Protein AF-A0A8U0U769-F1 (afdb_monomer)

InterPro domains:
  IPR000884 Thrombospondin type-1 (TSP1) repeat [PS50092] (1-54)
  IPR000884 Thrombospondin type-1 (TSP1) repeat [PS50092] (57-115)
  IPR000884 Thrombospondin type-1 (TSP1) repeat [PS50092] (116-174)
  IPR000884 Thrombospondin type-1 (TSP1) repeat [SM00209] (1-59)
  IPR000884 Thrombospondin type-1 (TSP1) repeat [SM00209] (60-115)
  IPR000884 Thrombospondin type-1 (TSP1) repeat [SM00209] (119-174)
  IPR036383 Thrombospondin type-1 repeat superfamily [G3DSA:2.20.100.10] (1-57)
  IPR036383 Thrombospondin type-1 repeat superfamily [G3DSA:2.20.100.10] (58-114)
  IPR036383 Thrombospondin type-1 repeat superfamily [G3DSA:2.20.100.10] (117-173)
  IPR036383 Thrombospondin type-1 repeat superfamily [SSF82895] (1-58)
  IPR036383 Thrombospondin type-1 repeat superfamily [SSF82895] (53-114)
  IPR036383 Thrombospondin type-1 repeat superfamily [SSF82895] (119-173)
  IPR050439 ADAMTS and ADAMTS-like [PTHR13723] (1-283)

Mean predicted aligned error: 21.89 Å

Secondary structure (DSSP, 8-state):
-EEEEEPPPS-SSS-EEEEEEEE-EEEETTEEEE--HHHHHTTSPPPPSEEEE--S--EEEEE-PPPPPS-SSSEEEEE--EEEEEGGG-EE-GGGGTTSPPPPSEEEEEPSPP----EEEEPPP---S-SSSSEEEE--EEEE-TT--B--GGGGTTSPPPPSEEEE--SPPSS---SS-PPPTT---------EE----TT-S---------------SSSS---SSGGGSTT-B-TTSSSBPSBTTTBTS-----PPPPS---SSTTSTT-B-TTSSSBPSBTTTBT-GGGSGGGSTT-B-TTSSSBPSBTTTBT----PPPPPP-

Solvent-accessible surface area (backbone atoms only — not comparable to full-atom values): 20607 Å² total; per-residue (Å²): 105,48,74,54,71,70,49,78,50,73,31,88,38,62,52,23,46,25,47,33,55,72,45,25,56,46,82,51,100,90,46,78,41,82,50,65,55,67,67,38,51,76,79,42,79,79,74,80,44,65,46,80,32,38,74,50,77,47,58,40,80,47,68,57,72,70,47,72,52,74,40,88,37,28,75,35,43,23,43,34,58,69,44,21,25,34,72,92,70,40,81,48,63,58,79,73,30,64,93,46,88,77,74,80,43,64,48,80,38,79,41,60,73,56,76,70,69,47,32,46,24,34,38,65,74,49,66,25,60,23,56,30,63,53,17,48,25,46,34,55,71,46,29,24,37,95,87,67,50,79,51,67,62,76,68,26,60,92,46,82,81,73,79,44,66,46,80,31,42,70,50,78,69,92,61,84,80,46,69,58,31,78,73,63,93,84,63,88,72,93,67,72,87,62,66,41,79,62,73,81,76,90,79,78,84,79,84,92,87,82,86,87,82,89,89,64,89,61,87,72,97,69,88,84,83,76,49,86,45,27,79,70,41,98,50,25,46,18,97,83,70,68,47,56,19,75,30,84,90,41,37,86,46,88,88,76,89,81,83,87,83,76,100,80,84,77,80,12,77,80,42,100,43,22,43,25,96,84,70,68,47,61,21,78,30,93,79,42,39,87,29,76,93,76,32,16,74,80,44,100,43,22,50,20,97,83,71,56,49,60,17,80,29,100,77,42,39,92,44,81,80,77,76,79,80,81,79,85,128

Nearest PDB structures (foldseek):
  6rus-assembly1_A  TM=3.144E-01  e=2.516E-07  Homo sapiens
  1w0s-assembly3_C  TM=3.101E-01  e=1.334E-06  Homo sapiens

Organism: Salvelinus namaycush (NCBI:txid8040)

Sequence (329 aa):
WTTGEWNVCSVSCGGGSQVRNVQCVSHDASGPRVVEDAVCAAYALVPPTLQTCSMQRCVSWRASVWSACSVTCGTGDQSREVMCVGAASVQLADTSCTASLRPVATQPCSMPACLLAVSWHVGDWGLCSKSCESGLRERQVMCSDRERNLYPVEHCNSVPKPLTLETCNTQPCYHPQVVPSMQDPRGQGNTQHVFIPYVPDHATVLRPDSADHLTNTVYHAHNSGPAQHCSRSYYGCCPDGVMAAGGTGGLGCPRGSSHPPSPEQAICTTTRYGCCRDGVTISRGSNREGCQEYGCINTRYGCCRDGVSAAQGLNKEDCLEHVPPAQPT

Radius of gyration: 46.22 Å; Cα contacts (8 Å, |Δi|>4): 523; chains: 1; bounding box: 100×79×132 Å

Foldseek 3Di:
DDKADWDDFPDQAQKTKIFIDFFDWDQDPVGIDTDDPVVVVVPDNGDDRMDIDRHQFAKDKDKDDWDPFPDQAAKGKIFIDIFIATPPRDTDPPVSCVVPDTDDGMDMDHHHHPPQPFEKWKWDWDFFQWQAQKTKIFIDIFGAGPVRDGDPPVSHVVDPGDDRMDIDHHHHDPDDIDPSNDDDPPDDDPDDRDTGGDDPDPPPPDDDDDDDDDDDFDDDPDDDDTDPALCPDPQRAAPVRGHHAPDHPRHPPDDDDDDDDDDDDDDQCPDPQHDDPVRHHHAPDVPSHPDLVPAQCPDPQRDDPVSGDHQPDVPSPPRDPPDDDDDDD

Structure (mmCIF, N/CA/C/O backbone):
data_AF-A0A8U0U769-F1
#
_entry.id   AF-A0A8U0U769-F1
#
loop_
_atom_site.group_PDB
_atom_site.id
_atom_site.type_symbol
_atom_site.label_atom_id
_atom_site.label_alt_id
_atom_site.label_comp_id
_atom_site.label_asym_id
_atom_site.label_entity_id
_atom_site.label_seq_id
_atom_site.pdbx_PDB_ins_code
_atom_site.Cartn_x
_atom_site.Cartn_y
_atom_site.Cartn_z
_atom_site.occupancy
_atom_site.B_iso_or_equiv
_atom_site.auth_seq_id
_atom_site.auth_comp_id
_atom_site.auth_asym_id
_atom_site.auth_atom_id
_atom_site.pdbx_PDB_model_num
ATOM 1 N N . TRP A 1 1 ? 43.842 11.329 -50.179 1.00 94.44 1 TRP A N 1
ATOM 2 C CA . TRP A 1 1 ? 42.520 10.886 -49.695 1.00 94.44 1 TRP A CA 1
ATOM 3 C C . TRP A 1 1 ? 42.047 11.800 -48.581 1.00 94.44 1 TRP A C 1
ATOM 5 O O . TRP A 1 1 ? 42.818 12.064 -47.668 1.00 94.44 1 TRP A O 1
ATOM 15 N N . THR A 1 2 ? 40.801 12.252 -48.639 1.00 93.44 2 THR A N 1
ATOM 16 C CA . THR A 1 2 ? 40.096 12.979 -47.575 1.00 93.44 2 THR A CA 1
ATOM 17 C C . THR A 1 2 ? 38.912 12.134 -47.115 1.00 93.44 2 THR A C 1
ATOM 19 O O . THR A 1 2 ? 38.164 11.619 -47.947 1.00 93.44 2 THR A O 1
ATOM 22 N N . THR A 1 3 ? 38.747 11.956 -45.804 1.00 95.19 3 THR A N 1
ATOM 23 C CA . THR A 1 3 ? 37.671 11.136 -45.225 1.00 95.19 3 THR A CA 1
ATOM 24 C C . THR A 1 3 ? 36.673 12.013 -44.481 1.00 95.19 3 THR A C 1
ATOM 26 O O . THR A 1 3 ? 37.091 12.853 -43.688 1.00 95.19 3 THR A O 1
ATOM 29 N N . GLY A 1 4 ? 35.379 11.791 -44.702 1.00 94.56 4 GLY A N 1
ATOM 30 C CA . GLY A 1 4 ? 34.312 12.375 -43.892 1.00 94.56 4 GLY A CA 1
ATOM 31 C C . GLY A 1 4 ? 34.087 11.621 -42.579 1.00 94.56 4 GLY A C 1
ATOM 32 O O . GLY A 1 4 ? 34.674 10.560 -42.341 1.00 94.56 4 GLY A O 1
ATOM 33 N N . GLU A 1 5 ? 33.197 12.165 -41.752 1.00 96.94 5 GLU A N 1
ATOM 34 C CA . GLU A 1 5 ? 32.731 11.524 -40.521 1.00 96.94 5 GLU A CA 1
ATOM 35 C C . GLU A 1 5 ? 31.954 10.233 -40.817 1.00 96.94 5 GLU A C 1
ATOM 37 O O . GLU A 1 5 ? 31.343 10.067 -41.879 1.00 96.94 5 GLU A O 1
ATOM 42 N N . TRP A 1 6 ? 31.976 9.309 -39.860 1.00 97.19 6 TRP A N 1
ATOM 43 C CA . TRP A 1 6 ? 31.149 8.107 -39.916 1.00 97.19 6 TRP A CA 1
ATOM 44 C C . TRP A 1 6 ? 29.685 8.446 -39.637 1.00 97.19 6 TRP A C 1
ATOM 46 O O . TRP A 1 6 ? 29.382 9.277 -38.781 1.00 97.19 6 TRP A O 1
ATOM 56 N N . ASN A 1 7 ? 28.768 7.784 -40.342 1.00 96.00 7 ASN A N 1
ATOM 57 C CA . ASN A 1 7 ? 27.350 7.851 -40.005 1.00 96.00 7 ASN A CA 1
ATOM 58 C C . ASN A 1 7 ? 27.032 7.063 -38.719 1.00 96.00 7 ASN A C 1
ATOM 60 O O . ASN A 1 7 ? 27.877 6.364 -38.163 1.00 96.00 7 ASN A O 1
ATOM 64 N N . VAL A 1 8 ? 25.790 7.179 -38.238 1.00 96.38 8 VAL A N 1
ATOM 65 C CA . VAL A 1 8 ? 25.324 6.373 -37.104 1.00 96.38 8 VAL A CA 1
ATOM 66 C C . VAL A 1 8 ? 25.397 4.882 -37.436 1.00 96.38 8 VAL A C 1
ATOM 68 O O . VAL A 1 8 ? 25.073 4.464 -38.548 1.00 96.38 8 VAL A O 1
ATOM 71 N N . CYS A 1 9 ? 25.802 4.077 -36.454 1.00 95.75 9 CYS A N 1
ATOM 72 C CA . CYS A 1 9 ? 25.886 2.632 -36.620 1.00 95.75 9 CYS A CA 1
ATOM 73 C C . CYS A 1 9 ? 24.528 2.031 -37.007 1.00 95.75 9 CYS A C 1
ATOM 75 O O . CYS A 1 9 ? 23.499 2.401 -36.441 1.00 95.75 9 CYS A O 1
ATOM 77 N N . SER A 1 10 ? 24.529 1.056 -37.921 1.00 95.56 10 SER A N 1
ATOM 78 C CA . SER A 1 10 ? 23.309 0.382 -38.389 1.00 95.56 10 SER A CA 1
ATOM 79 C C . SER A 1 10 ? 22.491 -0.279 -37.273 1.00 95.56 10 SER A C 1
ATOM 81 O O . SER A 1 10 ? 21.286 -0.464 -37.420 1.00 95.56 10 SER A O 1
ATOM 83 N N . VAL A 1 11 ? 23.138 -0.655 -36.167 1.00 91.88 11 VAL A N 1
ATOM 84 C CA . VAL A 1 11 ? 22.505 -1.195 -34.958 1.00 91.88 11 VAL A CA 1
ATOM 85 C C . VAL A 1 11 ? 23.174 -0.622 -33.710 1.00 91.88 11 VAL A C 1
ATOM 87 O O . VAL A 1 11 ? 24.334 -0.210 -33.726 1.00 91.88 11 VAL A O 1
ATOM 90 N N . SER A 1 12 ? 22.457 -0.624 -32.591 1.00 88.19 12 SER A N 1
ATOM 91 C CA . SER A 1 12 ? 22.981 -0.185 -31.291 1.00 88.19 12 SER A CA 1
ATOM 92 C C . SER A 1 12 ? 23.734 -1.285 -30.533 1.00 88.19 12 SER A C 1
ATOM 94 O O . SER A 1 12 ? 24.486 -0.980 -29.608 1.00 88.19 12 SER A O 1
ATOM 96 N N . CYS A 1 13 ? 23.554 -2.553 -30.919 1.00 88.00 13 CYS A N 1
ATOM 97 C CA . CYS A 1 13 ? 24.144 -3.738 -30.296 1.00 88.00 13 CYS A CA 1
ATOM 98 C C . CYS A 1 13 ? 24.242 -4.895 -31.301 1.00 88.00 13 CYS A C 1
ATOM 100 O O . CYS A 1 13 ? 23.568 -4.886 -32.327 1.00 88.00 13 CYS A O 1
ATOM 102 N N . GLY A 1 14 ? 25.027 -5.922 -30.986 1.00 86.62 14 GLY A N 1
ATOM 103 C CA . GLY A 1 14 ? 25.076 -7.173 -31.747 1.00 86.62 14 GLY A CA 1
ATOM 104 C C . GLY A 1 14 ? 25.972 -7.142 -32.985 1.00 86.62 14 GLY A C 1
ATOM 105 O O . GLY A 1 14 ? 25.982 -8.117 -33.728 1.00 86.62 14 GLY A O 1
ATOM 106 N N . GLY A 1 15 ? 26.746 -6.070 -33.177 1.00 91.06 15 GLY A N 1
ATOM 107 C CA . GLY A 1 15 ? 27.620 -5.887 -34.333 1.00 91.06 15 GLY A CA 1
ATOM 108 C C . GLY A 1 15 ? 26.880 -5.298 -35.533 1.00 91.06 15 GLY A C 1
ATOM 109 O O . GLY A 1 15 ? 26.117 -5.972 -36.217 1.00 91.06 15 GLY A O 1
ATOM 110 N N . GLY A 1 16 ? 27.133 -4.020 -35.792 1.00 93.88 16 GLY A N 1
ATOM 111 C CA . GLY A 1 16 ? 26.625 -3.271 -36.933 1.00 93.88 16 GLY A CA 1
ATOM 112 C C . GLY A 1 16 ? 27.723 -2.812 -37.866 1.00 93.88 16 GLY A C 1
ATOM 113 O O . GLY A 1 16 ? 28.901 -3.122 -37.689 1.00 93.88 16 GLY A O 1
ATOM 114 N N . SER A 1 17 ? 27.333 -2.035 -38.863 1.00 96.38 17 SER A N 1
ATOM 115 C CA . SER A 1 17 ? 28.258 -1.365 -39.764 1.00 96.38 17 SER A CA 1
ATOM 116 C C . SER A 1 17 ? 27.914 0.111 -39.886 1.00 96.38 17 SER A C 1
ATOM 118 O O . SER A 1 17 ? 26.746 0.495 -39.844 1.00 96.38 17 SER A O 1
ATOM 120 N N . GLN A 1 18 ? 28.946 0.930 -40.031 1.00 96.75 18 GLN A N 1
ATOM 121 C CA . GLN A 1 18 ? 28.836 2.351 -40.334 1.00 96.75 18 GLN A CA 1
ATOM 122 C C . GLN A 1 18 ? 29.669 2.663 -41.570 1.00 96.75 18 GLN A C 1
ATOM 124 O O . GLN A 1 18 ? 30.667 1.991 -41.849 1.00 96.75 18 GLN A O 1
ATOM 129 N N . VAL A 1 19 ? 29.226 3.662 -42.320 1.00 96.50 19 VAL A N 1
ATOM 130 C CA . VAL A 1 19 ? 29.787 4.081 -43.603 1.00 96.50 19 VAL A CA 1
ATOM 131 C C . VAL A 1 19 ? 30.230 5.534 -43.495 1.00 96.50 19 VAL A C 1
ATOM 133 O O . VAL A 1 19 ? 29.550 6.352 -42.872 1.00 96.50 19 VAL A O 1
ATOM 136 N N . ARG A 1 20 ? 31.368 5.862 -44.107 1.00 96.50 20 ARG A N 1
ATOM 137 C CA . ARG A 1 20 ? 31.840 7.242 -44.272 1.00 96.50 20 ARG A CA 1
ATOM 138 C C . ARG A 1 20 ? 32.134 7.540 -45.730 1.00 96.50 20 ARG A C 1
ATOM 140 O O . ARG A 1 20 ? 32.432 6.642 -46.516 1.00 96.50 20 ARG A O 1
ATOM 147 N N . ASN A 1 21 ? 32.109 8.821 -46.071 1.00 95.06 21 ASN A N 1
ATOM 148 C CA . ASN A 1 21 ? 32.549 9.277 -47.380 1.00 95.06 21 ASN A CA 1
ATOM 149 C C . ASN A 1 21 ? 34.089 9.293 -47.460 1.00 95.06 21 ASN A C 1
ATOM 151 O O . ASN A 1 21 ? 34.757 9.706 -46.510 1.00 95.06 21 ASN A O 1
ATOM 155 N N . VAL A 1 22 ? 34.650 8.846 -48.584 1.00 96.31 22 VAL A N 1
ATOM 156 C CA . VAL A 1 22 ? 36.086 8.911 -48.886 1.00 96.31 22 VAL A CA 1
ATOM 157 C C . VAL A 1 22 ? 36.229 9.490 -50.288 1.00 96.31 22 VAL A C 1
ATOM 159 O O . VAL A 1 22 ? 35.619 8.981 -51.223 1.00 96.31 22 VAL A O 1
ATOM 162 N N . GLN A 1 23 ? 37.009 10.558 -50.423 1.00 95.00 23 GLN A N 1
ATOM 163 C CA . GLN A 1 23 ? 37.239 11.251 -51.691 1.00 95.00 23 GLN A CA 1
ATOM 164 C C . GLN A 1 23 ? 38.736 11.410 -51.951 1.00 95.00 23 GLN A C 1
ATOM 166 O O . GLN A 1 23 ? 39.531 11.621 -51.027 1.00 95.00 23 GLN A O 1
ATOM 171 N N . CYS A 1 24 ? 39.150 11.318 -53.211 1.00 95.50 24 CYS A N 1
ATOM 172 C CA . CYS A 1 24 ? 40.490 11.713 -53.620 1.00 95.50 24 CYS A CA 1
ATOM 173 C C . CYS A 1 24 ? 40.505 13.216 -53.933 1.00 95.50 24 CYS A C 1
ATOM 175 O O . CYS A 1 24 ? 39.765 13.676 -54.794 1.00 95.50 24 CYS A O 1
ATOM 177 N N . VAL A 1 25 ? 41.327 13.994 -53.221 1.00 94.19 25 VAL A N 1
ATOM 178 C CA . VAL A 1 25 ? 41.431 15.454 -53.388 1.00 94.19 25 VAL A CA 1
ATOM 179 C C . VAL A 1 25 ? 42.881 15.827 -53.683 1.00 94.19 25 VAL A C 1
ATOM 181 O O . VAL A 1 25 ? 43.775 15.429 -52.934 1.00 94.19 25 VAL A O 1
ATOM 184 N N . SER A 1 26 ? 43.102 16.580 -54.765 1.00 90.38 26 SER A N 1
ATOM 185 C CA . SER A 1 26 ? 44.395 17.179 -55.129 1.00 90.38 26 SER A CA 1
ATOM 186 C C . SER A 1 26 ? 44.458 18.621 -54.644 1.00 90.38 26 SER A C 1
ATOM 188 O O . SER A 1 26 ? 43.473 19.355 -54.765 1.00 90.38 26 SER A O 1
ATOM 190 N N . HIS A 1 27 ? 45.611 19.031 -54.124 1.00 88.31 27 HIS A N 1
ATOM 191 C CA . HIS A 1 27 ? 45.872 20.402 -53.693 1.00 88.31 27 HIS A CA 1
ATOM 192 C C . HIS A 1 27 ? 46.826 21.076 -54.677 1.00 88.31 27 HIS A C 1
ATOM 194 O O . HIS A 1 27 ? 48.034 20.853 -54.627 1.00 88.31 27 HIS A O 1
ATOM 200 N N . ASP A 1 28 ? 46.275 21.929 -55.538 1.00 85.38 28 ASP A N 1
ATOM 201 C CA . ASP A 1 28 ? 47.035 22.662 -56.551 1.00 85.38 28 ASP A CA 1
ATOM 202 C C . ASP A 1 28 ? 46.940 24.179 -56.299 1.00 85.38 28 ASP A C 1
ATOM 204 O O . ASP A 1 28 ? 46.217 24.630 -55.409 1.00 85.38 28 ASP A O 1
ATOM 208 N N . ALA A 1 29 ? 47.629 24.996 -57.105 1.00 82.62 29 ALA A N 1
ATOM 209 C CA . ALA A 1 29 ? 47.632 26.462 -56.977 1.00 82.62 29 ALA A CA 1
ATOM 210 C C . ALA A 1 29 ? 46.231 27.113 -57.058 1.00 82.62 29 ALA A C 1
ATOM 212 O O . ALA A 1 29 ? 46.038 28.223 -56.572 1.00 82.62 29 ALA A O 1
ATOM 213 N N . SER A 1 30 ? 45.247 26.421 -57.643 1.00 83.06 30 SER A N 1
ATOM 214 C CA . SER A 1 30 ? 43.838 26.837 -57.725 1.00 83.06 30 SER A CA 1
ATOM 215 C C . SER A 1 30 ? 42.983 26.417 -56.517 1.00 83.06 30 SER A C 1
ATOM 217 O O . SER A 1 30 ? 41.782 26.676 -56.509 1.00 83.06 30 SER A O 1
ATOM 219 N N . GLY A 1 31 ? 43.566 25.741 -55.523 1.00 84.69 31 GLY A N 1
ATOM 220 C CA . GLY A 1 31 ? 42.871 25.201 -54.354 1.00 84.69 31 GLY A CA 1
ATOM 221 C C . GLY A 1 31 ? 42.561 23.696 -54.437 1.00 84.69 31 GLY A C 1
ATOM 222 O O . GLY A 1 31 ? 42.925 23.032 -55.413 1.00 84.69 31 GLY A O 1
ATOM 223 N N . PRO A 1 32 ? 41.917 23.139 -53.392 1.00 89.94 32 PRO A N 1
ATOM 224 C CA . PRO A 1 32 ? 41.571 21.722 -53.314 1.00 89.94 32 PRO A CA 1
ATOM 225 C C . PRO A 1 32 ? 40.463 21.350 -54.306 1.00 89.94 32 PRO A C 1
ATOM 227 O O . PRO A 1 32 ? 39.398 21.966 -54.310 1.00 89.94 32 PRO A O 1
ATOM 230 N N . ARG A 1 33 ? 40.683 20.305 -55.111 1.00 90.44 33 ARG A N 1
ATOM 231 C CA . ARG A 1 33 ? 39.670 19.737 -56.019 1.00 90.44 33 ARG A CA 1
ATOM 232 C C . ARG A 1 33 ? 39.582 18.221 -55.891 1.00 90.44 33 ARG A C 1
ATOM 234 O O . ARG A 1 33 ? 40.607 17.562 -55.735 1.00 90.44 33 ARG A O 1
ATOM 241 N N . VAL A 1 34 ? 38.374 17.670 -56.001 1.00 92.88 34 VAL A N 1
ATOM 242 C CA . VAL A 1 34 ? 38.171 16.215 -56.073 1.00 92.88 34 VAL A CA 1
ATOM 243 C C . VAL A 1 34 ? 38.670 15.715 -57.434 1.00 92.88 34 VAL A C 1
ATOM 245 O O . VAL A 1 34 ? 38.340 16.303 -58.464 1.00 92.88 34 VAL A O 1
ATOM 248 N N . VAL A 1 35 ? 39.490 14.668 -57.439 1.00 93.62 35 VAL A N 1
ATOM 249 C CA . VAL A 1 35 ? 40.073 14.038 -58.638 1.00 93.62 35 VAL A CA 1
ATOM 250 C C . VAL A 1 35 ? 39.765 12.539 -58.650 1.00 93.62 35 VAL A C 1
ATOM 252 O O . VAL A 1 35 ? 39.213 12.015 -57.685 1.00 93.62 35 VAL A O 1
ATOM 255 N N . GLU A 1 36 ? 40.104 11.843 -59.737 1.00 94.56 36 GLU A N 1
ATOM 256 C CA . GLU A 1 36 ? 39.888 10.397 -59.829 1.00 94.56 36 GLU A CA 1
ATOM 257 C C . GLU A 1 36 ? 40.689 9.619 -58.779 1.00 94.56 36 GLU A C 1
ATOM 259 O O . GLU A 1 36 ? 41.878 9.859 -58.555 1.00 94.56 36 GLU A O 1
ATOM 264 N N . ASP A 1 37 ? 40.040 8.617 -58.192 1.00 93.19 37 ASP A N 1
ATOM 265 C CA . ASP A 1 37 ? 40.587 7.750 -57.149 1.00 93.19 37 ASP A CA 1
ATOM 266 C C . ASP A 1 37 ? 41.914 7.081 -57.537 1.00 93.19 37 ASP A C 1
ATOM 268 O O . ASP A 1 37 ? 42.780 6.892 -56.680 1.00 93.19 37 ASP A O 1
ATOM 272 N N . ALA A 1 38 ? 42.115 6.784 -58.827 1.00 94.00 38 ALA A N 1
ATOM 273 C CA . ALA A 1 38 ? 43.347 6.196 -59.356 1.00 94.00 38 ALA A CA 1
ATOM 274 C C . ALA A 1 38 ? 44.590 7.055 -59.063 1.00 94.00 38 ALA A C 1
ATOM 276 O O . ALA A 1 38 ? 45.664 6.511 -58.800 1.00 94.00 38 ALA A O 1
ATOM 277 N N . VAL A 1 39 ? 44.436 8.385 -59.044 1.00 93.44 39 VAL A N 1
ATOM 278 C CA . VAL A 1 39 ? 45.528 9.318 -58.741 1.00 93.44 39 VAL A CA 1
ATOM 279 C C . VAL A 1 39 ? 45.998 9.121 -57.304 1.00 93.44 39 VAL A C 1
ATOM 281 O O . VAL A 1 39 ? 47.190 8.964 -57.071 1.00 93.44 39 VAL A O 1
ATOM 284 N N . CYS A 1 40 ? 45.082 9.069 -56.333 1.00 94.25 40 CYS A N 1
ATOM 285 C CA . CYS A 1 40 ? 45.450 8.815 -54.940 1.00 94.25 40 CYS A CA 1
ATOM 286 C C . CYS A 1 40 ? 45.904 7.364 -54.709 1.00 94.25 40 CYS A C 1
ATOM 288 O O . CYS A 1 40 ? 46.826 7.139 -53.923 1.00 94.25 40 CYS A O 1
ATOM 290 N N . ALA A 1 41 ? 45.284 6.393 -55.386 1.00 93.56 41 ALA A N 1
ATOM 291 C CA . ALA A 1 41 ? 45.589 4.967 -55.253 1.00 93.56 41 ALA A CA 1
ATOM 292 C C . ALA A 1 41 ? 47.025 4.613 -55.674 1.00 93.56 41 ALA A C 1
ATOM 294 O O . ALA A 1 41 ? 47.596 3.661 -55.145 1.00 93.56 41 ALA A O 1
ATOM 295 N N . ALA A 1 42 ? 47.627 5.398 -56.574 1.00 94.19 42 ALA A N 1
ATOM 296 C CA . ALA A 1 42 ? 49.026 5.244 -56.968 1.00 94.19 42 ALA A CA 1
ATOM 297 C C . ALA A 1 42 ? 50.019 5.522 -55.822 1.00 94.19 42 ALA A C 1
ATOM 299 O O . ALA A 1 42 ? 51.139 5.015 -55.849 1.00 94.19 42 ALA A O 1
ATOM 300 N N . TYR A 1 43 ? 49.620 6.310 -54.817 1.00 92.50 43 TYR A N 1
ATOM 301 C CA . TYR A 1 43 ? 50.494 6.733 -53.716 1.00 92.50 43 TYR A CA 1
ATOM 302 C C . TYR A 1 43 ? 50.112 6.120 -52.367 1.00 92.50 43 TYR A C 1
ATOM 304 O O . TYR A 1 43 ? 50.976 5.929 -51.514 1.00 92.50 43 TYR A O 1
ATOM 312 N N . ALA A 1 44 ? 48.828 5.833 -52.145 1.00 93.00 44 ALA A N 1
ATOM 313 C CA . ALA A 1 44 ? 48.338 5.276 -50.892 1.00 93.00 44 ALA A CA 1
ATOM 314 C C . ALA A 1 44 ? 47.064 4.453 -51.099 1.00 93.00 44 ALA A C 1
ATOM 316 O O . ALA A 1 44 ? 46.195 4.808 -51.897 1.00 93.00 44 ALA A O 1
ATOM 317 N N . LEU A 1 45 ? 46.915 3.396 -50.301 1.00 94.31 45 LEU A N 1
ATOM 318 C CA . LEU A 1 45 ? 45.706 2.576 -50.289 1.00 94.31 45 LEU A CA 1
ATOM 319 C C . LEU A 1 45 ? 44.474 3.412 -49.923 1.00 94.31 45 LEU A C 1
ATOM 321 O O . LEU A 1 45 ? 44.543 4.307 -49.076 1.00 94.31 45 LEU A O 1
ATOM 325 N N . VAL A 1 46 ? 43.343 3.093 -50.556 1.00 94.19 46 VAL A N 1
ATOM 326 C CA . VAL A 1 46 ? 42.061 3.733 -50.251 1.00 94.19 46 VAL A CA 1
ATOM 327 C C . VAL A 1 46 ? 41.678 3.463 -48.787 1.00 94.19 46 VAL A C 1
ATOM 329 O O . VAL A 1 46 ? 41.680 2.308 -48.350 1.00 94.19 46 VAL A O 1
ATOM 332 N N . PRO A 1 47 ? 41.368 4.502 -47.992 1.00 95.88 47 PRO A N 1
ATOM 333 C CA . PRO A 1 47 ? 40.867 4.316 -46.637 1.00 95.88 47 PRO A CA 1
ATOM 334 C C . PRO A 1 47 ? 39.558 3.512 -46.619 1.00 95.88 47 PRO A C 1
ATOM 336 O O . PRO A 1 47 ? 38.757 3.625 -47.547 1.00 95.88 47 PRO A O 1
ATOM 339 N N . PRO A 1 48 ? 39.267 2.760 -45.542 1.00 95.06 48 PRO A N 1
ATOM 340 C CA . PRO A 1 48 ? 38.030 1.995 -45.457 1.00 95.06 48 PRO A CA 1
ATOM 341 C C . PRO A 1 48 ? 36.816 2.927 -45.471 1.00 95.06 48 PRO A C 1
ATOM 343 O O . PRO A 1 48 ? 36.752 3.889 -44.694 1.00 95.06 48 PRO A O 1
ATOM 346 N N . THR A 1 49 ? 35.863 2.619 -46.349 1.00 95.62 49 THR A N 1
ATOM 347 C CA . THR A 1 49 ? 34.547 3.272 -46.448 1.00 95.62 49 THR A CA 1
ATOM 348 C C . THR A 1 49 ? 33.522 2.645 -45.508 1.00 95.62 49 THR A C 1
ATOM 350 O O . THR A 1 49 ? 32.523 3.283 -45.198 1.00 95.62 49 THR A O 1
ATOM 353 N N . LEU A 1 50 ? 33.787 1.427 -45.026 1.00 95.88 50 LEU A N 1
ATOM 354 C CA . LEU A 1 50 ? 32.940 0.633 -44.141 1.00 95.88 50 LEU A CA 1
ATOM 355 C C . LEU A 1 50 ? 33.747 0.198 -42.915 1.00 95.88 50 LEU A C 1
ATOM 357 O O . LEU A 1 50 ? 34.887 -0.246 -43.055 1.00 95.88 50 LEU A O 1
ATOM 361 N N . GLN A 1 51 ? 33.152 0.277 -41.728 1.00 95.19 51 GLN A N 1
ATOM 362 C CA . GLN A 1 51 ? 33.716 -0.342 -40.529 1.00 95.19 51 GLN A CA 1
ATOM 363 C C . GLN A 1 51 ? 32.635 -0.955 -39.643 1.00 95.19 51 GLN A C 1
ATOM 365 O O . GLN A 1 51 ? 31.485 -0.511 -39.644 1.00 95.19 51 GLN A O 1
ATOM 370 N N . THR A 1 52 ? 33.025 -1.954 -38.853 1.00 95.31 52 THR A N 1
ATOM 371 C CA . THR A 1 52 ? 32.165 -2.557 -37.832 1.00 95.31 52 THR A CA 1
ATOM 372 C C . THR A 1 52 ? 31.998 -1.629 -36.633 1.00 95.31 52 THR A C 1
ATOM 374 O O . THR A 1 52 ? 32.951 -0.978 -36.206 1.00 95.31 52 T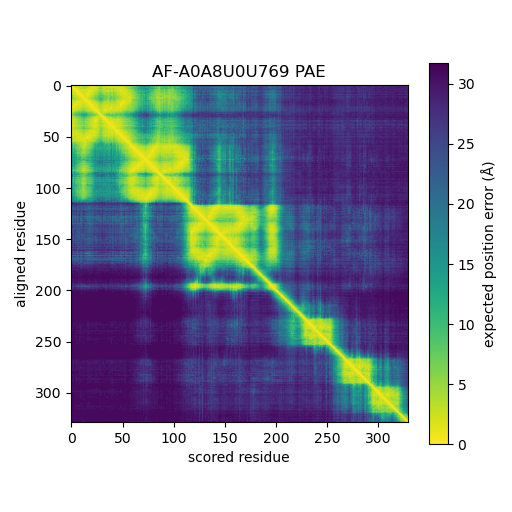HR A O 1
ATOM 377 N N . CYS A 1 53 ? 30.803 -1.601 -36.055 1.00 95.12 53 CYS A N 1
ATOM 378 C CA . CYS A 1 53 ? 30.457 -0.778 -34.896 1.00 95.12 53 CYS A CA 1
ATOM 379 C C . CYS A 1 53 ? 29.506 -1.529 -33.952 1.00 95.12 53 CYS A C 1
ATOM 381 O O . CYS A 1 53 ? 29.014 -2.603 -34.287 1.00 95.12 53 CYS A O 1
ATOM 383 N N . SER A 1 54 ? 29.266 -0.999 -32.748 1.00 89.94 54 SER A N 1
ATOM 384 C CA . SER A 1 54 ? 28.313 -1.566 -31.773 1.00 89.94 54 SER A CA 1
ATOM 385 C C . SER A 1 54 ? 28.491 -3.069 -31.484 1.00 89.94 54 SER A C 1
ATOM 387 O O . SER A 1 54 ? 27.520 -3.817 -31.388 1.00 89.94 54 SER A O 1
ATOM 389 N N . MET A 1 55 ? 29.741 -3.516 -31.309 1.00 87.00 55 MET A N 1
ATOM 390 C CA . MET A 1 55 ? 30.110 -4.930 -31.086 1.00 87.00 55 MET A CA 1
ATOM 391 C C . MET A 1 55 ? 29.699 -5.491 -29.711 1.00 87.00 55 MET A C 1
ATOM 393 O O . MET A 1 55 ? 29.965 -6.648 -29.392 1.00 87.00 55 MET A O 1
ATOM 397 N N . GLN A 1 56 ? 29.071 -4.671 -28.873 1.00 84.69 56 GLN A N 1
ATOM 398 C CA . GLN A 1 56 ? 28.534 -5.083 -27.581 1.00 84.69 56 GLN A CA 1
ATOM 399 C C . GLN A 1 56 ? 27.374 -6.076 -27.755 1.00 84.69 56 GLN A C 1
ATOM 401 O O . GLN A 1 56 ? 26.619 -5.997 -28.724 1.00 84.69 56 GLN A O 1
ATOM 406 N N . ARG A 1 57 ? 27.238 -7.039 -26.835 1.00 84.12 57 ARG A N 1
ATOM 407 C CA . ARG A 1 57 ? 26.153 -8.030 -26.894 1.00 84.12 57 ARG A CA 1
ATOM 408 C C . ARG A 1 57 ? 24.816 -7.370 -26.578 1.00 84.12 57 ARG A C 1
ATOM 410 O O . ARG A 1 57 ? 24.681 -6.758 -25.528 1.00 84.12 57 ARG A O 1
ATOM 417 N N . CYS A 1 58 ? 23.809 -7.608 -27.416 1.00 87.69 58 CYS A N 1
ATOM 418 C CA . CYS A 1 58 ? 22.443 -7.182 -27.129 1.00 87.69 58 CYS A CA 1
ATOM 419 C C . CYS A 1 58 ? 21.935 -7.812 -25.827 1.00 87.69 58 CYS A C 1
ATOM 421 O O . CYS A 1 58 ? 21.745 -9.028 -25.751 1.00 87.69 58 CYS A O 1
ATOM 423 N N . VAL A 1 59 ? 21.715 -6.964 -24.826 1.00 91.00 59 VAL A N 1
ATOM 424 C CA . VAL A 1 59 ? 21.226 -7.320 -23.493 1.00 91.00 59 VAL A CA 1
ATOM 425 C C . VAL A 1 59 ? 20.145 -6.333 -23.073 1.00 91.00 59 VAL A C 1
ATOM 427 O O . VAL A 1 59 ? 20.195 -5.155 -23.425 1.00 91.00 59 VAL A O 1
ATOM 430 N N . SER A 1 60 ? 19.147 -6.809 -22.341 1.00 92.56 60 SER A N 1
ATOM 431 C CA . SER A 1 60 ? 18.060 -5.975 -21.828 1.00 92.56 60 SER A CA 1
ATOM 432 C C . SER A 1 60 ? 17.503 -6.550 -20.531 1.00 92.56 60 SER A C 1
ATOM 434 O O . SER A 1 60 ? 17.526 -7.762 -20.320 1.00 92.56 60 SER A O 1
ATOM 436 N N . TRP A 1 61 ? 16.989 -5.688 -19.657 1.00 95.00 61 TRP A N 1
ATOM 437 C CA . TRP A 1 61 ? 16.251 -6.137 -18.481 1.00 95.00 61 TRP A CA 1
ATOM 438 C C . TRP A 1 61 ? 14.854 -6.602 -18.881 1.00 95.00 61 TRP A C 1
ATOM 440 O O . TRP A 1 61 ? 14.118 -5.880 -19.554 1.00 95.00 61 TRP A O 1
ATOM 450 N N . ARG A 1 62 ? 14.460 -7.781 -18.408 1.00 94.62 62 ARG A N 1
ATOM 451 C CA . ARG A 1 62 ? 13.098 -8.296 -18.518 1.00 94.62 62 ARG A CA 1
ATOM 452 C C . ARG A 1 62 ? 12.502 -8.420 -17.125 1.00 94.62 62 ARG A C 1
ATOM 454 O O . ARG A 1 62 ? 13.073 -9.080 -16.262 1.00 94.62 62 ARG A O 1
ATOM 461 N N . ALA A 1 63 ? 11.352 -7.787 -16.933 1.00 95.12 63 ALA A N 1
ATOM 462 C CA . ALA A 1 63 ? 10.573 -7.886 -15.710 1.00 95.12 63 ALA A CA 1
ATOM 463 C C . ALA A 1 63 ? 9.312 -8.717 -15.967 1.00 95.12 63 ALA A C 1
ATOM 465 O O . ALA A 1 63 ? 8.661 -8.541 -17.000 1.00 95.12 63 ALA A O 1
ATOM 466 N N . SER A 1 64 ? 8.978 -9.619 -15.048 1.00 94.94 64 SER A N 1
ATOM 467 C CA . SER A 1 64 ? 7.725 -10.371 -15.095 1.00 94.94 64 SER A CA 1
ATOM 468 C C . SER A 1 64 ? 6.532 -9.514 -14.646 1.00 94.94 64 SER A C 1
ATOM 470 O O . SER A 1 64 ? 6.667 -8.326 -14.325 1.00 94.94 64 SER A O 1
ATOM 472 N N . VAL A 1 65 ? 5.338 -10.111 -14.658 1.00 96.19 65 VAL A N 1
ATOM 473 C CA . VAL A 1 65 ? 4.153 -9.506 -14.040 1.00 96.19 65 VAL A CA 1
ATOM 474 C C . VAL A 1 65 ? 4.346 -9.395 -12.527 1.00 96.19 65 VAL A C 1
ATOM 476 O O . VAL A 1 65 ? 5.048 -10.202 -11.919 1.00 96.19 65 VAL A O 1
ATOM 479 N N . TRP A 1 66 ? 3.720 -8.388 -11.923 1.00 96.88 66 TRP A N 1
ATOM 480 C CA . TRP A 1 66 ? 3.698 -8.257 -10.471 1.00 96.88 66 TRP A CA 1
ATOM 481 C C . TRP A 1 66 ? 2.958 -9.429 -9.825 1.00 96.88 66 TRP A C 1
ATOM 483 O O . TRP A 1 66 ? 1.957 -9.915 -10.355 1.00 96.88 66 TRP A O 1
ATOM 493 N N . SER A 1 67 ? 3.463 -9.875 -8.678 1.00 95.81 67 SER A N 1
ATOM 494 C CA . SER A 1 67 ? 2.767 -10.805 -7.799 1.00 95.81 67 SER A CA 1
ATOM 495 C C . SER A 1 67 ? 1.525 -10.152 -7.186 1.00 95.81 67 SER A C 1
ATOM 497 O O . SER A 1 67 ? 1.298 -8.945 -7.302 1.00 95.81 67 SER A O 1
ATOM 499 N N . ALA A 1 68 ? 0.697 -10.962 -6.527 1.00 94.75 68 ALA A N 1
ATOM 500 C CA . ALA A 1 68 ? -0.364 -10.428 -5.687 1.00 94.75 68 ALA A CA 1
ATOM 501 C C . ALA A 1 68 ? 0.230 -9.561 -4.562 1.00 94.75 68 ALA A C 1
ATOM 503 O O . ALA A 1 68 ? 1.351 -9.793 -4.108 1.00 94.75 68 ALA A O 1
ATOM 504 N N . CYS A 1 69 ? -0.543 -8.578 -4.100 1.00 94.19 69 CYS A N 1
ATOM 505 C CA . CYS A 1 69 ? -0.155 -7.757 -2.959 1.00 94.19 69 CYS A CA 1
ATOM 506 C C . CYS A 1 69 ? 0.086 -8.645 -1.725 1.00 94.19 69 CYS A C 1
ATOM 508 O O . CYS A 1 69 ? -0.667 -9.593 -1.489 1.00 94.19 69 CYS A O 1
ATOM 510 N N . SER A 1 70 ? 1.112 -8.339 -0.926 1.00 91.44 70 SER A N 1
ATOM 511 C CA . SER A 1 70 ? 1.444 -9.091 0.295 1.00 91.44 70 SER A CA 1
ATOM 512 C C . SER A 1 70 ? 0.336 -9.072 1.355 1.00 91.44 70 SER A C 1
ATOM 514 O O . SER A 1 70 ? 0.347 -9.886 2.278 1.00 91.44 70 SER A O 1
ATOM 516 N N . VAL A 1 71 ? -0.624 -8.156 1.216 1.00 82.56 71 VAL A N 1
ATOM 517 C CA . VAL A 1 71 ? -1.779 -7.987 2.096 1.00 82.56 71 VAL A CA 1
ATOM 518 C C . VAL A 1 71 ? -3.080 -8.069 1.303 1.00 82.56 71 VAL A C 1
ATOM 520 O O . VAL A 1 71 ? -3.130 -7.768 0.112 1.00 82.56 71 VAL A O 1
ATOM 523 N N . THR A 1 72 ? -4.164 -8.435 1.983 1.00 82.12 72 THR A N 1
ATOM 524 C CA . THR A 1 72 ? -5.526 -8.416 1.424 1.00 82.12 72 THR A CA 1
ATOM 525 C C . THR A 1 72 ? -6.282 -7.117 1.733 1.00 82.12 72 THR A C 1
ATOM 527 O O . THR A 1 72 ? -7.307 -6.849 1.111 1.00 82.12 72 THR A O 1
ATOM 530 N N . CYS A 1 73 ? -5.775 -6.296 2.659 1.00 81.19 73 CYS A N 1
ATOM 531 C CA . CYS A 1 73 ? -6.295 -4.980 3.029 1.00 81.19 73 CYS A CA 1
ATOM 532 C C . CYS A 1 73 ? -5.147 -4.055 3.474 1.00 81.19 73 CYS A C 1
ATOM 534 O O . CYS A 1 73 ? -4.095 -4.534 3.893 1.00 81.19 73 CYS A O 1
ATOM 536 N N . GLY A 1 74 ? -5.342 -2.739 3.414 1.00 83.75 74 GLY A N 1
ATOM 537 C CA . GLY A 1 74 ? -4.338 -1.753 3.824 1.00 83.75 74 GLY A CA 1
ATOM 538 C C . GLY A 1 74 ? -3.167 -1.622 2.843 1.00 83.75 74 GLY A C 1
ATOM 539 O O . GLY A 1 74 ? -3.318 -1.833 1.639 1.00 83.75 74 GLY A O 1
ATOM 540 N N . THR A 1 75 ? -2.005 -1.218 3.351 1.00 89.94 75 THR A N 1
ATOM 541 C CA . THR A 1 75 ? -0.768 -1.033 2.575 1.00 89.94 75 THR A CA 1
ATOM 542 C C . THR A 1 75 ? 0.112 -2.276 2.653 1.00 89.94 75 THR A C 1
ATOM 544 O O . THR A 1 75 ? 0.349 -2.803 3.738 1.00 89.94 75 THR A O 1
ATOM 547 N N . GLY A 1 76 ? 0.631 -2.718 1.512 1.00 92.44 76 GLY A N 1
ATOM 548 C CA . GLY A 1 76 ? 1.597 -3.811 1.429 1.00 92.44 76 GLY A CA 1
ATOM 549 C C . GLY A 1 76 ? 2.560 -3.620 0.267 1.00 92.44 76 GLY A C 1
ATOM 550 O O . GLY A 1 76 ? 2.646 -2.535 -0.308 1.00 92.44 76 GLY A O 1
ATOM 551 N N . ASP A 1 77 ? 3.243 -4.695 -0.105 1.00 96.81 77 ASP A N 1
ATOM 552 C CA . ASP A 1 77 ? 4.228 -4.720 -1.181 1.00 96.81 77 ASP A CA 1
ATOM 553 C C . ASP A 1 77 ? 3.897 -5.827 -2.180 1.00 96.81 77 ASP A C 1
ATOM 555 O O . ASP A 1 77 ? 3.430 -6.906 -1.813 1.00 96.81 77 ASP A O 1
ATOM 559 N N . GLN A 1 78 ? 4.167 -5.571 -3.453 1.00 97.19 78 GLN A N 1
ATOM 560 C CA . GLN A 1 78 ? 4.133 -6.570 -4.518 1.00 97.19 78 GLN A CA 1
ATOM 561 C C . GLN A 1 78 ? 5.529 -6.703 -5.127 1.00 97.19 78 GLN A C 1
ATOM 563 O O . GLN A 1 78 ? 6.288 -5.733 -5.217 1.00 97.19 78 GLN A O 1
ATOM 568 N N . SER A 1 79 ? 5.869 -7.917 -5.541 1.00 96.19 79 SER A N 1
ATOM 569 C CA . SER A 1 79 ? 7.193 -8.289 -6.038 1.00 96.19 79 SER A CA 1
ATOM 570 C C . SER A 1 79 ? 7.115 -8.864 -7.447 1.00 96.19 79 SER A C 1
ATOM 572 O O . SER A 1 79 ? 6.101 -9.424 -7.854 1.00 96.19 79 SER A O 1
ATOM 574 N N . ARG A 1 80 ? 8.183 -8.720 -8.225 1.00 96.94 80 ARG A N 1
ATOM 57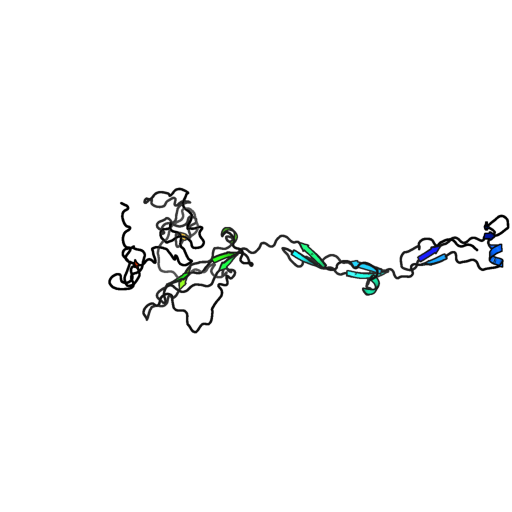5 C CA . ARG A 1 80 ? 8.314 -9.358 -9.537 1.00 96.94 80 ARG A CA 1
ATOM 576 C C . ARG A 1 80 ? 9.740 -9.812 -9.770 1.00 96.94 80 ARG A C 1
ATOM 578 O O . ARG A 1 80 ? 10.684 -9.270 -9.198 1.00 96.94 80 ARG A O 1
ATOM 585 N N . GLU A 1 81 ? 9.890 -10.775 -10.661 1.00 94.81 81 GLU A N 1
ATOM 586 C CA . GLU A 1 81 ? 11.200 -11.239 -11.090 1.00 94.81 81 GLU A CA 1
ATOM 587 C C . GLU A 1 81 ? 11.777 -10.270 -12.127 1.00 94.81 81 GLU A C 1
ATOM 589 O O . GLU A 1 81 ? 11.089 -9.857 -13.064 1.00 94.81 81 GLU A O 1
ATOM 594 N N . VAL A 1 82 ? 13.045 -9.893 -11.949 1.00 96.19 82 VAL A N 1
ATOM 595 C CA . VAL A 1 82 ? 13.784 -9.019 -12.866 1.00 96.19 82 VAL A CA 1
ATOM 596 C C . VAL A 1 82 ? 15.080 -9.715 -13.245 1.00 96.19 82 VAL A C 1
ATOM 598 O O . VAL A 1 82 ? 15.981 -9.838 -12.415 1.00 96.19 82 VAL A O 1
ATOM 601 N N . MET A 1 83 ? 15.168 -10.134 -14.505 1.00 94.44 83 MET A N 1
ATOM 602 C CA . MET A 1 83 ? 16.288 -10.895 -15.057 1.00 94.44 83 MET A CA 1
ATOM 603 C C . MET A 1 83 ? 16.920 -10.169 -16.244 1.00 94.44 83 MET A C 1
ATOM 605 O O . MET A 1 83 ? 16.233 -9.522 -17.040 1.00 94.44 83 MET A O 1
ATOM 609 N N . CYS A 1 84 ? 18.239 -10.282 -16.379 1.00 94.62 84 CYS A N 1
ATOM 610 C CA . CYS A 1 84 ? 18.946 -9.836 -17.573 1.00 94.62 84 CYS A CA 1
ATOM 611 C C . CYS A 1 84 ? 18.783 -10.880 -18.683 1.00 94.62 84 CYS A C 1
ATOM 613 O O . CYS A 1 84 ? 19.086 -12.056 -18.481 1.00 94.62 84 CYS A O 1
ATOM 615 N N . VAL A 1 85 ? 18.315 -10.463 -19.859 1.00 94.62 85 VAL A N 1
ATOM 616 C CA . VAL A 1 85 ? 18.138 -11.352 -21.013 1.00 94.62 85 VAL A CA 1
ATOM 617 C C . VAL A 1 85 ? 18.952 -10.879 -22.210 1.00 94.62 85 VAL A C 1
ATOM 619 O O . VAL A 1 85 ? 19.028 -9.683 -22.500 1.00 94.62 85 VAL A O 1
ATOM 622 N N . GLY A 1 86 ? 19.568 -11.834 -22.901 1.00 88.88 86 GLY A N 1
ATOM 623 C CA . GLY A 1 86 ? 20.312 -11.618 -24.137 1.00 88.88 86 GLY A CA 1
ATOM 624 C C . GLY A 1 86 ? 19.475 -11.845 -25.394 1.00 88.88 86 GLY A C 1
ATOM 625 O O . GLY A 1 86 ? 18.248 -11.974 -25.351 1.00 88.88 86 GLY A O 1
ATOM 626 N N . ALA A 1 87 ? 20.161 -11.956 -26.532 1.00 83.12 87 ALA A N 1
ATOM 627 C CA . ALA A 1 87 ? 19.556 -12.420 -27.777 1.00 83.12 87 ALA A CA 1
ATOM 628 C C . ALA A 1 87 ? 18.805 -13.753 -27.567 1.00 83.12 87 ALA A C 1
ATOM 630 O O . ALA A 1 87 ? 19.251 -14.615 -26.810 1.00 83.12 87 ALA A O 1
ATOM 631 N N . ALA A 1 88 ? 17.649 -13.904 -28.221 1.00 80.62 88 ALA A N 1
ATOM 632 C CA . ALA A 1 88 ? 16.759 -15.065 -28.091 1.00 80.62 88 ALA A CA 1
ATOM 633 C C . ALA A 1 88 ? 16.194 -15.324 -26.671 1.00 80.62 88 ALA A C 1
ATOM 635 O O . ALA A 1 88 ? 15.791 -16.440 -26.364 1.00 80.62 88 ALA A O 1
ATOM 636 N N . SER A 1 89 ? 16.097 -14.293 -25.819 1.00 79.81 89 SER A N 1
ATOM 637 C CA . SER A 1 89 ? 15.533 -14.378 -24.454 1.00 79.81 89 SER A CA 1
ATOM 638 C C . SER A 1 89 ? 16.278 -15.328 -23.509 1.00 79.81 89 SER A C 1
ATOM 640 O O . SER A 1 89 ? 15.716 -15.781 -22.514 1.00 79.81 89 SER A O 1
ATOM 642 N N . VAL A 1 90 ? 17.548 -15.614 -23.795 1.00 87.94 90 VAL A N 1
ATOM 643 C CA . VAL A 1 90 ? 18.400 -16.407 -22.907 1.00 87.94 90 VAL A CA 1
ATOM 644 C C . VAL A 1 90 ? 18.713 -15.593 -21.656 1.00 87.94 90 VAL A C 1
ATOM 646 O O . VAL A 1 90 ? 19.136 -14.440 -21.759 1.00 87.94 90 VAL A O 1
ATOM 649 N N . GLN A 1 91 ? 18.519 -16.193 -20.483 1.00 91.50 91 GLN A N 1
ATOM 650 C CA . GLN A 1 91 ? 18.869 -15.578 -19.207 1.00 91.50 91 GLN A CA 1
ATOM 651 C C . GLN A 1 91 ? 20.392 -15.464 -19.071 1.00 91.50 91 GLN A C 1
ATOM 653 O O . GLN A 1 91 ? 21.129 -16.430 -19.269 1.00 91.50 91 GLN A O 1
ATOM 658 N N . LEU A 1 92 ? 20.857 -14.264 -18.743 1.00 90.88 92 LEU A N 1
ATOM 659 C CA . LEU A 1 92 ? 22.261 -13.918 -18.549 1.00 90.88 92 LEU A CA 1
ATOM 660 C C . LEU A 1 92 ? 22.502 -13.473 -17.103 1.00 90.88 92 LEU A C 1
ATOM 662 O O . LEU A 1 92 ? 21.567 -13.189 -16.358 1.00 90.88 92 LEU A O 1
ATOM 666 N N . ALA A 1 93 ? 23.773 -13.374 -16.713 1.00 91.94 93 ALA A N 1
ATOM 667 C CA . ALA A 1 93 ? 24.142 -12.777 -15.433 1.00 91.94 93 ALA A CA 1
ATOM 668 C C . ALA A 1 93 ? 23.745 -11.291 -15.388 1.00 91.94 93 ALA A C 1
ATOM 670 O O . ALA A 1 93 ? 23.992 -10.563 -16.354 1.00 91.94 93 ALA A O 1
ATOM 671 N N . ASP A 1 94 ? 23.217 -10.833 -14.248 1.00 90.94 94 ASP A N 1
ATOM 672 C CA . ASP A 1 94 ? 22.784 -9.445 -14.005 1.00 90.94 94 ASP A CA 1
ATOM 673 C C . ASP A 1 94 ? 23.861 -8.405 -14.348 1.00 90.94 94 ASP A C 1
ATOM 675 O O . ASP A 1 94 ? 23.546 -7.330 -14.862 1.00 90.94 94 ASP A O 1
ATOM 679 N N . THR A 1 95 ? 25.139 -8.750 -14.151 1.00 88.56 95 THR A N 1
ATOM 680 C CA . THR A 1 95 ? 26.287 -7.895 -14.495 1.00 88.56 95 THR A CA 1
ATOM 681 C C . THR A 1 95 ? 26.306 -7.488 -15.968 1.00 88.56 95 THR A C 1
ATOM 683 O O . THR A 1 95 ? 26.800 -6.409 -16.298 1.00 88.56 95 THR A O 1
ATOM 686 N N . SER A 1 96 ? 25.714 -8.297 -16.849 1.00 89.62 96 SER A N 1
ATOM 687 C CA . SER A 1 96 ? 25.641 -8.025 -18.286 1.00 89.62 96 SER A CA 1
ATOM 688 C C . SER A 1 96 ? 24.736 -6.832 -18.598 1.00 89.62 96 SER A C 1
ATOM 690 O O . SER A 1 96 ? 25.003 -6.111 -19.551 1.00 89.62 96 SER A O 1
ATOM 692 N N . CYS A 1 97 ? 23.706 -6.578 -17.784 1.00 91.25 97 CYS A N 1
ATOM 693 C CA . CYS A 1 97 ? 22.745 -5.493 -17.990 1.00 91.25 97 CYS A CA 1
ATOM 694 C C . CYS A 1 97 ? 23.040 -4.233 -17.151 1.00 91.25 97 CYS A C 1
ATOM 696 O O . CYS A 1 97 ? 22.251 -3.292 -17.184 1.00 91.25 97 CYS A O 1
ATOM 698 N N . THR A 1 98 ? 24.172 -4.169 -16.436 1.00 89.00 98 THR A N 1
ATOM 699 C CA . THR A 1 98 ? 24.527 -3.054 -15.524 1.00 89.00 98 THR A CA 1
ATOM 700 C C . THR A 1 98 ? 24.542 -1.680 -16.201 1.00 89.00 98 THR A C 1
ATOM 702 O O . THR A 1 98 ? 24.270 -0.671 -15.560 1.00 89.00 98 THR A O 1
ATOM 705 N N . ALA A 1 99 ? 24.831 -1.627 -17.505 1.00 86.56 99 ALA A N 1
ATOM 706 C CA . ALA A 1 99 ? 24.821 -0.383 -18.274 1.00 86.56 99 ALA A CA 1
ATOM 707 C C . ALA A 1 99 ? 23.410 0.218 -18.446 1.00 86.56 99 ALA A C 1
ATOM 709 O O . ALA A 1 99 ? 23.279 1.386 -18.801 1.00 86.56 99 ALA A O 1
ATOM 710 N N . SER A 1 100 ? 22.356 -0.570 -18.217 1.00 85.62 100 SER A N 1
ATOM 711 C CA . SER A 1 100 ? 20.959 -0.137 -18.266 1.00 85.62 100 SER A CA 1
ATOM 712 C C . SER A 1 100 ? 20.361 -0.084 -16.864 1.00 85.62 100 SER A C 1
ATOM 714 O O .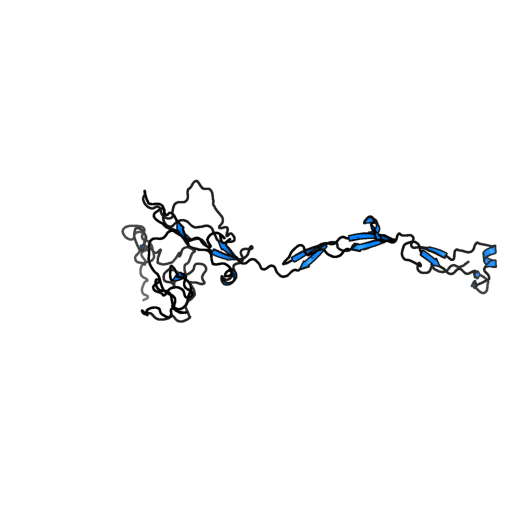 SER A 1 100 ? 20.658 -0.924 -16.016 1.00 85.62 100 SER A O 1
ATOM 716 N N . LEU A 1 101 ? 19.458 0.870 -16.632 1.00 90.31 101 LEU A N 1
ATOM 717 C CA . LEU A 1 101 ? 18.741 0.991 -15.363 1.00 90.31 101 LEU A CA 1
ATOM 718 C C . LEU A 1 101 ? 17.932 -0.279 -15.080 1.00 90.31 101 LEU A C 1
ATOM 720 O O . LEU A 1 101 ? 17.060 -0.658 -15.865 1.00 90.31 101 LEU A O 1
ATOM 724 N N . ARG A 1 102 ? 18.226 -0.929 -13.949 1.00 94.25 102 ARG A N 1
ATOM 725 C CA . ARG A 1 102 ? 17.499 -2.117 -13.502 1.00 94.25 102 ARG A CA 1
ATOM 726 C C . ARG A 1 102 ? 16.081 -1.722 -13.073 1.00 94.25 102 ARG A C 1
ATOM 728 O O . ARG A 1 102 ? 15.941 -0.866 -12.198 1.00 94.25 102 ARG A O 1
ATOM 735 N N . PRO A 1 103 ? 15.031 -2.342 -13.638 1.00 96.31 103 PRO A N 1
ATOM 736 C CA . PRO A 1 103 ? 13.664 -2.130 -13.184 1.00 96.31 103 PRO A CA 1
ATOM 737 C C . PRO A 1 103 ? 13.502 -2.477 -11.703 1.00 96.31 103 PRO A C 1
ATOM 739 O O . PRO A 1 103 ? 14.117 -3.421 -11.208 1.00 96.31 103 PRO A O 1
ATOM 742 N N . VAL A 1 104 ? 12.618 -1.759 -11.008 1.00 95.38 104 VAL A N 1
ATOM 743 C CA . VAL A 1 104 ? 12.284 -2.076 -9.614 1.00 95.38 104 VAL A CA 1
ATOM 744 C C . VAL A 1 104 ? 11.679 -3.477 -9.509 1.00 95.38 104 VAL A C 1
ATOM 746 O O . VAL A 1 104 ? 10.802 -3.838 -10.303 1.00 95.38 104 VAL A O 1
ATOM 749 N N . ALA A 1 105 ? 12.170 -4.260 -8.547 1.00 95.56 105 ALA A N 1
ATOM 750 C CA . ALA A 1 105 ? 11.712 -5.624 -8.274 1.00 95.56 105 ALA A CA 1
ATOM 751 C C . ALA A 1 105 ? 10.607 -5.684 -7.206 1.00 95.56 105 ALA A C 1
ATOM 753 O O . ALA A 1 105 ? 9.902 -6.684 -7.119 1.00 95.56 105 ALA A O 1
ATOM 754 N N . THR A 1 106 ? 10.428 -4.601 -6.445 1.00 96.62 106 THR A N 1
ATOM 755 C CA . THR A 1 106 ? 9.410 -4.464 -5.399 1.00 96.62 106 THR A CA 1
ATOM 756 C C . THR A 1 106 ? 8.785 -3.082 -5.504 1.00 96.62 106 THR A C 1
ATOM 758 O O . THR A 1 106 ? 9.493 -2.106 -5.767 1.00 96.62 106 THR A O 1
ATOM 761 N N . GLN A 1 107 ? 7.474 -2.995 -5.314 1.00 96.62 107 GLN A N 1
ATOM 762 C CA . GLN A 1 107 ? 6.767 -1.722 -5.232 1.00 96.62 107 GLN A CA 1
ATOM 763 C C . GLN A 1 107 ? 5.616 -1.804 -4.221 1.00 96.62 107 GLN A C 1
ATOM 765 O O . GLN A 1 107 ? 5.076 -2.895 -4.020 1.00 96.62 107 GLN A O 1
ATOM 770 N N . PRO A 1 108 ? 5.190 -0.670 -3.638 1.00 96.62 108 PRO A N 1
ATOM 771 C CA . PRO A 1 108 ? 4.036 -0.657 -2.755 1.00 96.62 108 PRO A CA 1
ATOM 772 C C . PRO A 1 108 ? 2.740 -0.978 -3.515 1.00 96.62 108 PRO A C 1
ATOM 774 O O . PRO A 1 108 ? 2.584 -0.689 -4.707 1.00 96.62 108 PRO A O 1
ATOM 777 N N . CYS A 1 109 ? 1.784 -1.560 -2.804 1.00 95.19 109 CYS A N 1
ATOM 778 C CA . CYS A 1 109 ? 0.404 -1.756 -3.230 1.00 95.19 109 CYS A CA 1
ATOM 779 C C . CYS A 1 109 ? -0.555 -1.260 -2.145 1.00 95.19 109 CYS A C 1
ATOM 781 O O . CYS A 1 109 ? -0.261 -1.306 -0.950 1.00 95.19 109 CYS A O 1
ATOM 783 N N . SER A 1 110 ? -1.714 -0.769 -2.579 1.00 92.75 110 SER A N 1
ATOM 784 C CA . SER A 1 110 ? -2.789 -0.333 -1.693 1.00 92.75 110 SER A CA 1
ATOM 785 C C . SER A 1 110 ? -4.031 -1.161 -1.986 1.00 92.75 110 SER A C 1
ATOM 787 O O . SER A 1 110 ? -4.530 -1.175 -3.111 1.00 92.75 110 SER A O 1
ATOM 789 N N . MET A 1 111 ? -4.485 -1.875 -0.965 1.00 86.38 111 MET A N 1
ATOM 790 C CA . MET A 1 111 ? -5.740 -2.616 -0.928 1.00 86.38 111 MET A CA 1
ATOM 791 C C . MET A 1 111 ? -6.792 -1.788 -0.169 1.00 86.38 111 MET A C 1
ATOM 793 O O . MET A 1 111 ? -6.436 -0.787 0.464 1.00 86.38 111 MET A O 1
ATOM 797 N N . PRO A 1 112 ? -8.088 -2.169 -0.196 1.00 79.94 112 PRO A N 1
ATOM 798 C CA . PRO A 1 112 ? -9.106 -1.509 0.617 1.00 79.94 112 PRO A CA 1
ATOM 799 C C . PRO A 1 112 ? -8.647 -1.392 2.067 1.00 79.94 112 PRO A C 1
ATOM 801 O O . PRO A 1 112 ? -7.977 -2.298 2.568 1.00 79.94 112 PRO A O 1
ATOM 804 N N . ALA A 1 113 ? -8.985 -0.283 2.730 1.00 69.75 113 ALA A N 1
ATOM 805 C CA . ALA A 1 113 ? -8.611 -0.075 4.122 1.00 69.75 113 ALA A CA 1
ATOM 806 C C . ALA A 1 113 ? -8.976 -1.319 4.934 1.00 69.75 113 ALA A C 1
ATOM 808 O O . ALA A 1 113 ? -10.090 -1.838 4.816 1.00 69.75 113 ALA A O 1
ATOM 809 N N . CYS A 1 114 ? -8.028 -1.817 5.730 1.00 66.94 114 CYS A N 1
ATOM 810 C CA . CYS A 1 114 ? -8.378 -2.840 6.693 1.00 66.94 114 CYS A CA 1
ATOM 811 C C . CYS A 1 114 ? -9.491 -2.263 7.551 1.00 66.94 114 CYS A C 1
ATOM 813 O O . CYS A 1 114 ? -9.343 -1.175 8.111 1.00 66.94 114 CYS A O 1
ATOM 815 N N . LEU A 1 115 ? -10.606 -2.985 7.635 1.00 63.84 115 LEU A N 1
ATOM 816 C CA . LEU A 1 115 ? -11.530 -2.754 8.722 1.00 63.84 115 LEU A CA 1
ATOM 817 C C . LEU A 1 115 ? -10.700 -3.013 9.975 1.00 63.84 115 LEU A C 1
ATOM 819 O O . LEU A 1 115 ? -10.363 -4.162 10.270 1.00 63.84 115 LEU A O 1
ATOM 823 N N . LEU A 1 116 ? -10.264 -1.938 10.638 1.00 59.41 116 LEU A N 1
ATOM 824 C CA . LEU A 1 116 ? -9.735 -2.019 11.987 1.00 59.41 116 LEU A CA 1
ATOM 825 C C . LEU A 1 116 ? -10.763 -2.857 12.734 1.00 59.41 116 LEU A C 1
ATOM 827 O O . LEU A 1 116 ? -11.946 -2.514 12.731 1.00 59.41 116 LEU A O 1
ATOM 831 N N . ALA A 1 117 ? -10.345 -4.016 13.239 1.00 67.12 117 ALA A N 1
ATOM 832 C CA . ALA A 1 117 ? -11.237 -4.907 13.956 1.00 67.12 117 ALA A CA 1
ATOM 833 C C . ALA A 1 117 ? -11.573 -4.229 15.287 1.00 67.12 117 ALA A C 1
ATOM 835 O O . ALA A 1 117 ? -10.936 -4.484 16.306 1.00 67.12 117 ALA A O 1
ATOM 836 N N . VAL A 1 118 ? -12.513 -3.286 15.232 1.00 78.88 118 VAL A N 1
ATOM 837 C CA . VAL A 1 118 ? -13.130 -2.663 16.387 1.00 78.88 118 VAL A CA 1
ATOM 838 C C . VAL A 1 118 ? -13.966 -3.759 17.018 1.00 78.88 118 VAL A C 1
ATOM 840 O O . VAL A 1 118 ? -14.914 -4.272 16.423 1.00 78.88 118 VAL A O 1
ATOM 843 N N . SER A 1 119 ? -13.534 -4.196 18.190 1.00 84.06 119 SER A N 1
ATOM 844 C CA . SER A 1 119 ? -14.141 -5.311 18.895 1.00 84.06 119 SER A CA 1
ATOM 845 C C . SER A 1 119 ? -14.178 -5.024 20.382 1.00 84.06 119 SER A C 1
ATOM 847 O O . SER A 1 119 ? -13.478 -4.151 20.907 1.00 84.06 119 SER A O 1
ATOM 849 N N . TRP A 1 120 ? -14.993 -5.794 21.090 1.00 86.56 120 TRP A N 1
ATOM 850 C CA . TRP A 1 120 ? -14.981 -5.767 22.539 1.00 86.56 120 TRP A CA 1
ATOM 851 C C . TRP A 1 120 ? -13.606 -6.174 23.064 1.00 86.56 120 TRP A C 1
ATOM 853 O O . TRP A 1 120 ? -13.031 -7.162 22.611 1.00 86.56 120 TRP A O 1
ATOM 863 N N . HIS A 1 121 ? -13.097 -5.414 24.022 1.00 86.75 121 HIS A N 1
ATOM 864 C CA . HIS A 1 121 ? -11.917 -5.738 24.807 1.00 86.75 121 HIS A CA 1
ATOM 865 C C . HIS A 1 121 ? -12.311 -5.779 26.283 1.00 86.75 121 HIS A C 1
ATOM 867 O O . HIS A 1 121 ? -13.101 -4.950 26.747 1.00 86.75 121 HIS A O 1
ATOM 873 N N . VAL A 1 122 ? -11.793 -6.761 27.014 1.00 84.44 122 VAL A N 1
ATOM 874 C CA . VAL A 1 122 ? -12.117 -7.002 28.425 1.00 84.44 122 VAL A CA 1
ATOM 875 C C . VAL A 1 122 ? -10.870 -6.859 29.281 1.00 84.44 122 VAL A C 1
ATOM 877 O O . VAL A 1 122 ? -9.791 -7.301 28.892 1.00 84.44 122 VAL A O 1
ATOM 880 N N . GLY A 1 123 ? -11.027 -6.213 30.431 1.00 84.00 123 GLY A N 1
ATOM 881 C CA . GLY A 1 123 ? -10.016 -6.198 31.480 1.00 84.00 123 GLY A CA 1
ATOM 882 C C . GLY A 1 123 ? -10.155 -7.403 32.407 1.00 84.00 123 GLY A C 1
ATOM 883 O O . GLY A 1 123 ? -11.139 -8.152 32.345 1.00 84.00 123 GLY A O 1
ATOM 884 N N . ASP A 1 124 ? -9.179 -7.550 33.296 1.00 82.75 124 ASP A N 1
ATOM 885 C CA . ASP A 1 124 ? -9.222 -8.540 34.366 1.00 82.75 124 ASP A CA 1
ATOM 886 C C . ASP A 1 124 ? -10.436 -8.329 35.281 1.00 82.75 124 ASP A C 1
ATOM 888 O O . ASP A 1 124 ? -10.926 -7.210 35.475 1.00 82.75 124 ASP A O 1
ATOM 892 N N . TRP A 1 125 ? -10.918 -9.423 35.868 1.00 79.62 125 TRP A N 1
ATOM 893 C CA . TRP A 1 125 ? -11.919 -9.350 36.923 1.00 79.62 125 TRP A CA 1
ATOM 894 C C . TRP A 1 125 ? -11.328 -8.724 38.185 1.00 79.62 125 TRP A C 1
ATOM 896 O O . TRP A 1 125 ? -10.265 -9.126 38.658 1.00 79.62 125 TRP A O 1
ATOM 906 N N . GLY A 1 126 ? -12.063 -7.780 38.765 1.00 76.94 126 GLY A N 1
ATOM 907 C CA . GLY A 1 126 ? -11.780 -7.240 40.084 1.00 76.94 126 GLY A CA 1
ATOM 908 C C . GLY A 1 126 ? -11.988 -8.265 41.200 1.00 76.94 126 GLY A C 1
ATOM 909 O O . GLY A 1 126 ? -12.421 -9.403 40.992 1.00 76.94 126 GLY A O 1
ATOM 910 N N . LEU A 1 127 ? -11.694 -7.828 42.424 1.00 80.31 127 LEU A N 1
ATOM 911 C CA . LEU A 1 127 ? -11.913 -8.628 43.624 1.00 80.31 127 LEU A CA 1
ATOM 912 C C . LEU A 1 127 ? -13.394 -8.954 43.828 1.00 80.31 127 LEU A C 1
ATOM 914 O O . LEU A 1 127 ? -14.282 -8.174 43.484 1.00 80.31 127 LEU A O 1
ATOM 918 N N . CYS A 1 128 ? -13.656 -10.111 44.435 1.00 81.62 128 CYS A N 1
ATOM 919 C CA . CYS A 1 128 ? -15.012 -10.494 44.785 1.00 81.62 128 CYS A CA 1
ATOM 920 C C . CYS A 1 128 ? -15.492 -9.707 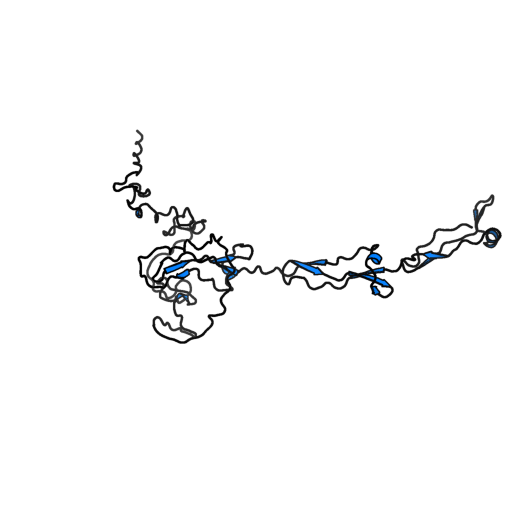46.011 1.00 81.62 128 CYS A C 1
ATOM 922 O O . CYS A 1 128 ? -14.784 -9.589 47.015 1.00 81.62 128 CYS A O 1
ATOM 924 N N . SER A 1 129 ? -16.728 -9.217 45.958 1.00 79.94 129 SER A N 1
ATOM 925 C CA . SER A 1 129 ? -17.368 -8.477 47.058 1.00 79.94 129 SER A CA 1
ATOM 926 C C . SER A 1 129 ? -17.669 -9.319 48.298 1.00 79.94 129 SER A C 1
ATOM 928 O O . SER A 1 129 ? -17.929 -8.751 49.353 1.00 79.94 129 SER A O 1
ATOM 930 N N . LYS A 1 130 ? -17.620 -10.651 48.200 1.00 78.94 130 LYS A N 1
ATOM 931 C CA . LYS A 1 130 ? -17.721 -11.565 49.344 1.00 78.94 130 LYS A CA 1
ATOM 932 C C . LYS A 1 130 ? -16.643 -12.628 49.269 1.00 78.94 130 LYS A C 1
ATOM 934 O O . LYS A 1 130 ? -16.307 -13.069 48.175 1.00 78.94 130 LYS A O 1
ATOM 939 N N . SER A 1 131 ? -16.139 -13.085 50.410 1.00 82.62 131 SER A N 1
ATOM 940 C CA . SER A 1 131 ? -15.215 -14.225 50.469 1.00 82.62 131 SER A CA 1
ATOM 941 C C . SER A 1 131 ? -15.923 -15.583 50.416 1.00 82.62 131 SER A C 1
ATOM 943 O O . SER A 1 131 ? -15.254 -16.591 50.225 1.00 82.62 131 SER A O 1
ATOM 945 N N . CYS A 1 132 ? -17.245 -15.627 50.597 1.00 82.12 132 CYS A N 1
ATOM 946 C CA . CYS A 1 132 ? -18.103 -16.819 50.530 1.00 82.12 132 CYS A CA 1
ATOM 947 C C . CYS A 1 132 ? -19.585 -16.393 50.399 1.00 82.12 132 CYS A C 1
ATOM 949 O O . CYS A 1 132 ? -19.887 -15.202 50.476 1.00 82.12 132 CYS A O 1
ATOM 951 N N . GLU A 1 133 ? -20.517 -17.328 50.210 1.00 81.75 133 GLU A N 1
ATOM 952 C CA . GLU A 1 133 ? -21.965 -17.075 50.059 1.00 81.75 133 GLU A CA 1
ATOM 953 C C . GLU A 1 133 ? -22.330 -16.147 48.887 1.00 81.75 133 GLU A C 1
ATOM 955 O O . GLU A 1 133 ? -23.180 -15.256 49.003 1.00 81.75 133 GLU A O 1
ATOM 960 N N . SER A 1 134 ? -21.695 -16.381 47.735 1.00 81.94 134 SER A N 1
ATOM 961 C CA . SER A 1 134 ? -22.037 -15.763 46.451 1.00 81.94 134 SER A CA 1
ATOM 962 C C . SER A 1 134 ? -21.913 -14.235 46.471 1.00 81.94 134 SER A C 1
ATOM 964 O O . SER A 1 134 ? -22.878 -13.493 46.686 1.00 81.94 134 SER A O 1
ATOM 966 N N . GLY A 1 135 ? -20.697 -13.757 46.223 1.00 78.31 135 GLY A N 1
ATOM 967 C CA . GLY A 1 135 ? -20.412 -12.357 45.933 1.00 78.31 135 GLY A CA 1
ATOM 968 C C . GLY A 1 135 ? -20.528 -12.029 44.444 1.00 78.31 135 GLY A C 1
ATOM 969 O O . GLY A 1 135 ? -20.789 -12.880 43.598 1.00 78.31 135 GLY A O 1
ATOM 970 N N . LEU A 1 136 ? -20.303 -10.761 44.132 1.00 76.44 136 LEU A N 1
ATOM 971 C CA . LEU A 1 136 ? -20.168 -10.217 42.781 1.00 76.44 136 LEU A CA 1
ATOM 972 C C . LEU A 1 136 ? -18.757 -9.667 42.562 1.00 76.44 136 LEU A C 1
ATOM 974 O O . LEU A 1 136 ? -18.188 -9.073 43.485 1.00 76.44 136 LEU A O 1
ATOM 978 N N . ARG A 1 137 ? -18.228 -9.828 41.349 1.00 77.31 137 ARG A N 1
ATOM 979 C CA . ARG A 1 137 ? -17.008 -9.174 40.854 1.00 77.31 137 ARG A CA 1
ATOM 980 C C . ARG A 1 137 ? -17.301 -8.430 39.556 1.00 77.31 137 ARG A C 1
ATOM 982 O O . ARG A 1 137 ? -18.164 -8.848 38.785 1.00 77.31 137 ARG A O 1
ATOM 989 N N . GLU A 1 138 ? -16.588 -7.334 39.329 1.00 76.25 138 GLU A N 1
ATOM 990 C CA . GLU A 1 138 ? -16.760 -6.460 38.163 1.00 76.25 138 GLU A CA 1
ATOM 991 C C . GLU A 1 138 ? -15.497 -6.452 37.294 1.00 76.25 138 GLU A C 1
ATOM 993 O O . GLU A 1 138 ? -14.388 -6.560 37.816 1.00 76.25 138 GLU A O 1
ATOM 998 N N . ARG A 1 139 ? -15.653 -6.324 35.973 1.00 76.50 139 ARG A N 1
ATOM 999 C CA . ARG A 1 139 ? -14.558 -6.067 35.026 1.00 76.50 139 ARG A CA 1
ATOM 1000 C C . ARG A 1 139 ? -14.917 -4.941 34.070 1.00 76.50 139 ARG A C 1
ATOM 1002 O O . ARG A 1 139 ? -16.087 -4.707 33.764 1.00 76.50 139 ARG A O 1
ATOM 1009 N N . GLN A 1 140 ? -13.894 -4.307 33.514 1.00 76.19 140 GLN A N 1
ATOM 1010 C CA . GLN A 1 140 ? -14.070 -3.290 32.484 1.00 76.19 140 GLN A CA 1
ATOM 1011 C C . GLN A 1 140 ? -14.247 -3.931 31.100 1.00 76.19 140 GLN A C 1
ATOM 1013 O O . GLN A 1 140 ? -13.586 -4.913 30.762 1.00 76.19 140 GLN A O 1
ATOM 1018 N N . VAL A 1 141 ? -15.150 -3.362 30.298 1.00 84.38 141 VAL A N 1
ATOM 1019 C CA . VAL A 1 141 ? -15.457 -3.802 28.930 1.00 84.38 141 VAL A CA 1
ATOM 1020 C C . VAL A 1 141 ? -15.508 -2.570 28.038 1.00 84.38 141 VAL A C 1
ATOM 1022 O O . VAL A 1 141 ? -16.369 -1.707 28.229 1.00 84.38 141 VAL A O 1
ATOM 1025 N N . MET A 1 142 ? -14.601 -2.485 27.072 1.00 82.25 142 MET A N 1
ATOM 1026 C CA . MET A 1 142 ? -14.445 -1.322 26.197 1.00 82.25 142 MET A CA 1
ATOM 1027 C C . MET A 1 142 ? -14.538 -1.722 24.725 1.00 82.25 142 MET A C 1
ATOM 1029 O O . MET A 1 142 ? -14.172 -2.834 24.352 1.00 82.25 142 MET A O 1
ATOM 1033 N N . CYS A 1 143 ? -15.056 -0.821 23.894 1.00 85.25 143 CYS A N 1
ATOM 1034 C CA . CYS A 1 143 ? -15.037 -0.973 22.444 1.00 85.25 143 CYS A CA 1
ATOM 1035 C C . CYS A 1 143 ? -13.792 -0.252 21.926 1.00 85.25 143 CYS A C 1
ATOM 1037 O O . CYS A 1 143 ? -13.692 0.972 22.048 1.00 85.25 143 CYS A O 1
ATOM 1039 N N . SER A 1 144 ? -12.818 -1.010 21.430 1.00 84.06 144 SER A N 1
ATOM 1040 C CA . SER A 1 144 ? -11.538 -0.459 20.986 1.00 84.06 144 SER A CA 1
ATOM 1041 C C . SER A 1 144 ? -10.958 -1.215 19.798 1.00 84.06 144 SER A C 1
ATOM 1043 O O . SER A 1 144 ? -11.362 -2.342 19.505 1.00 84.06 144 SER A O 1
ATOM 1045 N N . ASP A 1 145 ? -10.003 -0.591 19.115 1.00 82.31 145 ASP A N 1
ATOM 1046 C CA . ASP A 1 145 ? -9.139 -1.268 18.147 1.00 82.31 145 ASP A CA 1
ATOM 1047 C C . ASP A 1 145 ? -7.897 -1.885 18.828 1.00 82.31 145 ASP A C 1
ATOM 1049 O O . ASP A 1 145 ? -7.729 -1.830 20.051 1.00 82.31 145 ASP A O 1
ATOM 1053 N N . ARG A 1 146 ? -6.998 -2.463 18.020 1.00 74.12 146 ARG A N 1
ATOM 1054 C CA . ARG A 1 146 ? -5.732 -3.058 18.488 1.00 74.12 146 ARG A CA 1
ATOM 1055 C C . ARG A 1 146 ? -4.721 -2.039 19.025 1.00 74.12 146 ARG A C 1
ATOM 1057 O O . ARG A 1 146 ? -3.784 -2.432 19.715 1.00 74.12 146 ARG A O 1
ATOM 1064 N N . GLU A 1 147 ? -4.895 -0.757 18.721 1.00 74.62 147 GLU A N 1
ATOM 1065 C CA . GLU A 1 147 ? -4.039 0.340 19.182 1.00 74.62 147 GLU A CA 1
ATOM 1066 C C . GLU A 1 147 ? -4.562 0.974 20.485 1.00 74.62 147 GLU A C 1
ATOM 1068 O O . GLU A 1 147 ? -3.903 1.845 21.056 1.00 74.62 147 GLU A O 1
ATOM 1073 N N . ARG A 1 148 ? -5.689 0.464 21.015 1.00 71.69 148 ARG A N 1
ATOM 1074 C CA . ARG A 1 148 ? -6.428 0.963 22.191 1.00 71.69 148 ARG A CA 1
ATOM 1075 C C . ARG A 1 148 ? -7.114 2.309 21.962 1.00 71.69 148 ARG A C 1
ATOM 1077 O O . ARG A 1 148 ? -7.413 3.016 22.928 1.00 71.69 148 ARG A O 1
ATOM 1084 N N . ASN A 1 149 ? -7.417 2.654 20.715 1.00 78.50 149 ASN A N 1
ATOM 1085 C CA . ASN A 1 149 ? -8.305 3.774 20.440 1.00 78.50 149 ASN A CA 1
ATOM 1086 C C . ASN A 1 149 ? -9.727 3.388 20.845 1.00 78.50 149 ASN A C 1
ATOM 1088 O O . ASN A 1 149 ? -10.202 2.298 20.530 1.00 78.50 149 ASN A O 1
ATOM 1092 N N . LEU A 1 150 ? -10.391 4.275 21.581 1.00 80.44 150 LEU A N 1
ATOM 1093 C CA . LEU A 1 150 ? -11.749 4.070 22.069 1.00 80.44 150 LEU A CA 1
ATOM 1094 C C . LEU A 1 150 ? -12.772 4.463 21.006 1.00 80.44 150 LEU A C 1
ATOM 1096 O O . LEU A 1 150 ? -12.686 5.546 20.427 1.00 80.44 150 LEU A O 1
ATOM 1100 N N . TYR A 1 151 ? -13.781 3.616 20.820 1.00 80.25 151 TYR A N 1
ATOM 1101 C CA . TYR A 1 151 ? -14.882 3.847 19.890 1.00 80.25 151 TYR A CA 1
ATOM 1102 C C . TYR A 1 151 ? -16.237 3.816 20.609 1.00 80.25 151 TYR A C 1
ATOM 1104 O O . TYR A 1 151 ? -16.375 3.188 21.665 1.00 80.25 151 TYR A O 1
ATOM 1112 N N . PRO A 1 152 ? -17.272 4.465 20.043 1.00 80.69 152 PRO A N 1
ATOM 1113 C CA . PRO A 1 152 ? -18.641 4.307 20.517 1.00 80.69 152 PRO A CA 1
ATOM 1114 C C . PRO A 1 152 ? -19.082 2.840 20.464 1.00 80.69 152 PRO A C 1
ATOM 1116 O O . PRO A 1 152 ? -18.805 2.149 19.483 1.00 80.69 152 PRO A O 1
ATOM 1119 N N . VAL A 1 153 ? -19.834 2.404 21.481 1.00 79.12 153 VAL A N 1
ATOM 1120 C CA . VAL A 1 153 ? -20.330 1.021 21.664 1.00 79.12 153 VAL A CA 1
ATOM 1121 C C . VAL A 1 153 ? -20.950 0.429 20.396 1.00 79.12 153 VAL A C 1
ATOM 1123 O O . VAL A 1 153 ? -20.716 -0.738 20.095 1.00 79.12 153 VAL A O 1
ATOM 1126 N N . GLU A 1 154 ? -21.654 1.252 19.619 1.00 79.00 154 GLU A N 1
ATOM 1127 C CA . GLU A 1 154 ? -22.347 0.847 18.392 1.00 79.00 154 GLU A CA 1
ATOM 1128 C C . GLU A 1 154 ? -21.445 0.132 17.373 1.00 79.00 154 GLU A C 1
ATOM 1130 O O . GLU A 1 154 ? -21.902 -0.744 16.643 1.00 79.00 154 GLU A O 1
ATOM 1135 N N . HIS A 1 155 ? -20.149 0.455 17.356 1.00 77.62 155 HIS A N 1
ATOM 1136 C CA . HIS A 1 155 ? -19.178 -0.127 16.426 1.00 77.62 155 HIS A CA 1
ATOM 1137 C C . HIS A 1 155 ? -18.811 -1.576 16.782 1.00 77.62 155 HIS A C 1
ATOM 1139 O O . HIS A 1 155 ? -18.320 -2.307 15.926 1.00 77.62 155 HIS A O 1
ATOM 1145 N N . CYS A 1 156 ? -19.081 -2.002 18.019 1.00 82.44 156 CYS A N 1
ATOM 1146 C CA . CYS A 1 156 ? -18.853 -3.362 18.503 1.00 82.44 156 CYS A CA 1
ATOM 1147 C C . CYS A 1 156 ? -20.142 -4.204 18.579 1.00 82.44 156 CYS A C 1
ATOM 1149 O O . CYS A 1 156 ? -20.071 -5.380 18.932 1.00 82.44 156 CYS A O 1
ATOM 1151 N N . ASN A 1 157 ? -21.316 -3.649 18.235 1.00 80.38 157 ASN A N 1
ATOM 1152 C CA . ASN A 1 157 ? -22.624 -4.315 18.382 1.00 80.38 157 ASN A CA 1
ATOM 1153 C C . ASN A 1 157 ? -22.827 -5.552 17.492 1.00 80.38 157 ASN A C 1
ATOM 1155 O O . ASN A 1 157 ? -23.808 -6.275 17.663 1.00 80.38 157 ASN A O 1
ATOM 1159 N N . SER A 1 158 ? -21.921 -5.814 16.548 1.00 73.69 158 SER A N 1
ATOM 1160 C CA . SER A 1 158 ? -21.914 -7.055 15.765 1.00 73.69 158 SER A CA 1
ATOM 1161 C C . SER A 1 158 ? -21.751 -8.302 16.642 1.00 73.69 158 SER A C 1
ATOM 1163 O O . SER A 1 158 ? -22.183 -9.387 16.257 1.00 73.69 158 SER A O 1
ATOM 1165 N N . VAL A 1 159 ? -21.167 -8.140 17.833 1.00 71.31 159 VAL A N 1
ATOM 1166 C CA . VAL A 1 159 ? -21.050 -9.161 18.872 1.00 71.31 159 VAL A CA 1
ATOM 1167 C C . VAL A 1 159 ? -21.717 -8.633 20.148 1.00 71.31 159 VAL A C 1
ATOM 1169 O O . VAL A 1 159 ? -21.519 -7.466 20.496 1.00 71.31 159 VAL A O 1
ATOM 1172 N N . PRO A 1 160 ? -22.487 -9.456 20.885 1.00 78.31 160 PRO A N 1
ATOM 1173 C CA . PRO A 1 160 ? -23.067 -9.041 22.157 1.00 78.31 160 PRO A CA 1
ATOM 1174 C C . PRO A 1 160 ? -22.006 -8.522 23.131 1.00 78.31 160 PRO A C 1
ATOM 1176 O O . PRO A 1 160 ? -20.948 -9.135 23.292 1.00 78.31 160 PRO A O 1
ATOM 1179 N N . LYS A 1 161 ? -22.306 -7.405 23.808 1.00 81.38 161 LYS A N 1
ATOM 1180 C CA . LYS A 1 161 ? -21.411 -6.832 24.817 1.00 81.38 161 LYS A CA 1
ATOM 1181 C C . LYS A 1 161 ? -21.114 -7.868 25.913 1.00 81.38 161 LYS A C 1
ATOM 1183 O O . LYS A 1 161 ? -22.059 -8.384 26.516 1.00 81.38 161 LYS A O 1
ATOM 1188 N N . PRO A 1 162 ? -19.834 -8.137 26.223 1.00 84.88 162 PRO A N 1
ATOM 1189 C CA . PRO A 1 162 ? -19.456 -9.027 27.312 1.00 84.88 162 PRO A CA 1
ATOM 1190 C C . PRO A 1 162 ? -20.031 -8.583 28.656 1.00 84.88 162 PRO A C 1
ATOM 1192 O O . PRO A 1 162 ? -20.143 -7.387 28.934 1.00 84.88 162 PRO A O 1
ATOM 1195 N N . LEU A 1 163 ? -20.316 -9.553 29.526 1.00 79.06 163 LEU A N 1
ATOM 1196 C CA . LEU A 1 163 ? -20.753 -9.280 30.893 1.00 79.06 163 LEU A CA 1
ATOM 1197 C C . LEU A 1 163 ? -19.700 -8.455 31.637 1.00 79.06 163 LEU A C 1
ATOM 1199 O O . LEU A 1 163 ? -18.519 -8.807 31.626 1.00 79.06 163 LEU A O 1
ATOM 1203 N N . THR A 1 164 ? -20.139 -7.381 32.287 1.00 76.81 164 THR A N 1
ATOM 1204 C CA . THR A 1 164 ? -19.316 -6.556 33.183 1.00 76.81 164 THR A CA 1
ATOM 1205 C C . THR A 1 164 ? -19.349 -7.062 34.620 1.00 76.81 164 THR A C 1
ATOM 1207 O O . THR A 1 164 ? -18.473 -6.707 35.395 1.00 76.81 164 THR A O 1
ATOM 1210 N N . LEU A 1 165 ? -20.330 -7.899 34.973 1.00 79.00 165 LEU A N 1
ATOM 1211 C CA . LEU A 1 165 ? -20.537 -8.451 36.309 1.00 79.00 165 LEU A CA 1
ATOM 1212 C C . LEU A 1 165 ? -20.634 -9.971 36.252 1.00 79.00 165 LEU A C 1
ATOM 1214 O O . LEU A 1 165 ? -21.253 -10.525 35.342 1.00 79.00 165 LEU A O 1
ATOM 1218 N N . GLU A 1 166 ? -20.059 -10.628 37.250 1.00 81.88 166 GLU A N 1
ATOM 1219 C CA . GLU A 1 166 ? -20.121 -12.077 37.409 1.00 81.88 166 GLU A CA 1
ATOM 1220 C C . GLU A 1 166 ? -20.228 -12.458 38.888 1.00 81.88 166 GLU A C 1
ATOM 1222 O O . GLU A 1 166 ? -19.695 -11.777 39.770 1.00 81.88 166 GLU A O 1
ATOM 1227 N N . THR A 1 167 ? -20.924 -13.561 39.160 1.00 81.44 167 THR A N 1
ATOM 1228 C CA . THR A 1 167 ? -20.984 -14.171 40.488 1.00 81.44 167 THR A CA 1
ATOM 1229 C C . THR A 1 167 ? -19.671 -14.875 40.820 1.00 81.44 167 THR A C 1
ATOM 1231 O O . THR A 1 167 ? -19.113 -15.609 40.011 1.00 81.44 167 THR A O 1
ATOM 1234 N N . CYS A 1 168 ? -19.189 -14.688 42.041 1.00 82.19 168 CYS A N 1
ATOM 1235 C CA . CYS A 1 168 ? -17.948 -15.273 42.531 1.00 82.19 168 CYS A CA 1
ATOM 1236 C C . CYS A 1 168 ? -18.113 -15.787 43.960 1.00 82.19 168 CYS A C 1
ATOM 1238 O O . CYS A 1 168 ? -19.042 -15.410 44.672 1.00 82.19 168 CYS A O 1
ATOM 1240 N N . ASN A 1 169 ? -17.191 -16.646 44.389 1.00 83.19 169 ASN A N 1
ATOM 1241 C CA . ASN A 1 169 ? -17.127 -17.167 45.753 1.00 83.19 169 ASN A CA 1
ATOM 1242 C C . ASN A 1 169 ? -18.453 -17.784 46.247 1.00 83.19 169 ASN A C 1
ATOM 1244 O O . ASN A 1 169 ? -19.012 -17.378 47.267 1.00 83.19 169 ASN A O 1
ATOM 1248 N N . THR A 1 170 ? -18.979 -18.759 45.501 1.00 84.94 170 THR A N 1
ATOM 1249 C CA . THR A 1 170 ? -20.254 -19.447 45.785 1.00 84.94 170 THR A CA 1
ATOM 1250 C C . THR A 1 170 ? -20.168 -20.493 46.900 1.00 84.94 170 THR A C 1
ATOM 1252 O O . THR A 1 170 ? -21.189 -21.046 47.300 1.00 84.94 170 THR A O 1
ATOM 1255 N N . GLN A 1 171 ? -18.974 -20.759 47.430 1.00 85.50 171 GLN A N 1
ATOM 1256 C CA . GLN A 1 171 ? -18.771 -21.655 48.565 1.00 85.50 171 GLN A CA 1
ATOM 1257 C C . GLN A 1 171 ? -19.455 -21.139 49.845 1.00 85.50 171 GLN A C 1
ATOM 1259 O O . GLN A 1 171 ? -19.523 -19.925 50.048 1.00 85.50 171 GLN A O 1
ATOM 1264 N N . PRO A 1 172 ? -19.914 -22.030 50.741 1.00 85.56 172 PRO A N 1
ATOM 1265 C CA . PRO A 1 172 ? -20.430 -21.651 52.057 1.00 85.56 172 PRO A CA 1
ATOM 1266 C C . PRO A 1 172 ? -19.349 -21.035 52.959 1.00 85.56 172 PRO A C 1
ATOM 1268 O O . PRO A 1 172 ? -18.151 -21.268 52.778 1.00 85.56 172 PRO A O 1
ATOM 1271 N N . CYS A 1 173 ? -19.775 -20.256 53.954 1.00 83.25 173 CYS A N 1
ATOM 1272 C CA . CYS A 1 173 ? -18.876 -19.648 54.929 1.00 83.25 173 CYS A CA 1
ATOM 1273 C C . CYS A 1 173 ? -18.621 -20.562 56.127 1.00 83.25 173 CYS A C 1
ATOM 1275 O O . CYS A 1 173 ? -19.548 -20.969 56.821 1.00 83.25 173 CYS A O 1
ATOM 1277 N N . TYR A 1 174 ? -17.344 -20.800 56.421 1.00 86.56 174 TYR A N 1
ATOM 1278 C CA . TYR A 1 174 ? -16.901 -21.466 57.653 1.00 86.56 174 TYR A CA 1
ATOM 1279 C C . TYR A 1 174 ? -16.175 -20.511 58.615 1.00 86.56 174 TYR A C 1
ATOM 1281 O O . TYR A 1 174 ? -15.855 -20.878 59.742 1.00 86.56 174 TYR A O 1
ATOM 1289 N N . HIS A 1 175 ? -15.946 -19.270 58.174 1.00 79.88 175 HIS A N 1
ATOM 1290 C CA . HIS A 1 175 ? -15.304 -18.193 58.922 1.00 79.88 175 HIS A CA 1
ATOM 1291 C C . HIS A 1 175 ? -16.005 -16.853 58.637 1.00 79.88 175 HIS A C 1
ATOM 1293 O O . HIS A 1 175 ? -16.720 -16.750 57.634 1.00 79.88 175 HIS A O 1
ATOM 1299 N N . PRO A 1 176 ? -15.813 -15.828 59.493 1.00 78.25 176 PRO A N 1
ATOM 1300 C CA . PRO A 1 176 ? -16.324 -14.484 59.239 1.00 78.25 176 PRO A CA 1
ATOM 1301 C C . PRO A 1 176 ? -15.873 -13.953 57.875 1.00 78.25 176 PRO A C 1
ATOM 1303 O O . PRO A 1 176 ? -14.735 -14.168 57.460 1.00 78.25 176 PRO A O 1
ATOM 1306 N N . GLN A 1 177 ? -16.776 -13.253 57.189 1.00 70.75 177 GLN A N 1
ATOM 1307 C CA . GLN A 1 177 ? -16.524 -12.689 55.864 1.00 70.75 177 GLN A CA 1
ATOM 1308 C C . GLN A 1 177 ? -15.363 -11.689 55.900 1.00 70.75 177 GLN A C 1
ATOM 1310 O O . GLN A 1 177 ? -15.339 -10.787 56.739 1.00 70.75 177 GLN A O 1
ATOM 1315 N N . VAL A 1 178 ? -14.439 -11.817 54.948 1.00 66.94 178 VAL A N 1
ATOM 1316 C CA . VAL A 1 178 ? -13.344 -10.864 54.735 1.00 66.94 178 VAL A CA 1
ATOM 1317 C C . VAL A 1 178 ? -13.551 -10.233 53.363 1.00 66.94 178 VAL A C 1
ATOM 1319 O O . VAL A 1 178 ? -13.392 -10.896 52.338 1.00 66.94 178 VAL A O 1
ATOM 1322 N N . VAL A 1 179 ? -13.980 -8.969 53.348 1.00 63.84 179 VAL A N 1
ATOM 1323 C CA . VAL A 1 179 ? -14.319 -8.222 52.128 1.00 63.84 179 VAL A CA 1
ATOM 1324 C C . VAL A 1 179 ? -13.366 -7.039 51.916 1.00 63.84 179 VAL A C 1
ATOM 1326 O O . VAL A 1 179 ? -13.034 -6.364 52.891 1.00 63.84 179 VAL A O 1
ATOM 1329 N N . PRO A 1 180 ? -12.960 -6.744 50.665 1.00 56.31 180 PRO A N 1
ATOM 1330 C CA . PRO A 1 180 ? -13.072 -7.604 49.478 1.00 56.31 180 PRO A CA 1
ATOM 1331 C C . PRO A 1 180 ? -12.275 -8.905 49.683 1.00 56.31 180 PRO A C 1
ATOM 1333 O O . PRO A 1 180 ? -11.352 -8.921 50.496 1.00 56.31 180 PRO A O 1
ATOM 1336 N N . SER A 1 181 ? -12.626 -9.999 48.996 1.00 58.25 181 SER A N 1
ATOM 1337 C CA . SER A 1 181 ? -11.935 -11.288 49.170 1.00 58.25 181 SER A CA 1
ATOM 1338 C C . SER A 1 181 ? -10.418 -11.099 49.033 1.00 58.25 181 SER A C 1
ATOM 1340 O O . SER A 1 181 ? -9.963 -10.712 47.958 1.00 58.25 181 SER A O 1
ATOM 1342 N N . MET A 1 182 ? -9.654 -11.322 50.107 1.00 53.06 182 MET A N 1
ATOM 1343 C CA . MET A 1 182 ? -8.202 -11.102 50.126 1.00 53.06 182 MET A CA 1
ATOM 1344 C C . MET A 1 182 ? -7.534 -11.849 48.963 1.00 53.06 182 MET A C 1
ATOM 1346 O O . MET A 1 182 ? -7.743 -13.052 48.801 1.00 53.06 182 MET A O 1
ATOM 1350 N N . GLN A 1 183 ? -6.732 -11.147 48.158 1.00 49.75 183 GLN A N 1
ATOM 1351 C CA . GLN A 1 183 ? -5.810 -11.792 47.222 1.00 49.75 183 GLN A CA 1
ATOM 1352 C C . GLN A 1 183 ? -4.731 -12.545 48.008 1.00 49.75 183 GLN A C 1
ATOM 1354 O O . GLN A 1 183 ? -4.245 -12.050 49.025 1.00 49.75 183 GLN A O 1
ATOM 1359 N N . ASP A 1 184 ? -4.365 -13.743 47.542 1.00 40.59 184 ASP A N 1
ATOM 1360 C CA . ASP A 1 184 ? -3.264 -14.520 48.115 1.00 40.59 184 ASP A CA 1
ATOM 1361 C C . ASP A 1 184 ? -1.967 -13.685 48.070 1.00 40.59 184 ASP A C 1
ATOM 1363 O O . ASP A 1 184 ? -1.492 -13.362 46.977 1.00 40.59 184 ASP A O 1
ATOM 1367 N N . PRO A 1 185 ? -1.355 -13.344 49.219 1.00 38.78 185 PRO A N 1
ATOM 1368 C CA . PRO A 1 185 ? -0.135 -12.540 49.259 1.00 38.78 185 PRO A CA 1
ATOM 1369 C C . PRO A 1 185 ? 1.098 -13.268 48.693 1.00 38.78 185 PRO A C 1
ATOM 1371 O O . PRO A 1 185 ? 2.167 -12.667 48.604 1.00 38.78 185 PRO A O 1
ATOM 1374 N N . ARG A 1 186 ? 0.982 -14.547 48.305 1.00 41.25 186 ARG A N 1
ATOM 1375 C CA . ARG A 1 186 ? 2.056 -15.322 47.656 1.00 41.25 186 ARG A CA 1
ATOM 1376 C C . ARG A 1 186 ? 1.933 -15.388 46.129 1.00 41.25 186 ARG A C 1
ATOM 1378 O O . ARG A 1 186 ? 2.785 -15.995 45.483 1.00 41.25 186 ARG A O 1
ATOM 1385 N N . GLY A 1 187 ? 0.916 -14.748 45.548 1.00 35.97 187 GLY A N 1
ATOM 1386 C CA . GLY A 1 187 ? 0.714 -14.630 44.105 1.00 35.97 187 GLY A CA 1
ATOM 1387 C C . GLY A 1 187 ? 1.296 -13.331 43.556 1.00 35.97 187 GLY A C 1
ATOM 1388 O O . GLY A 1 187 ? 0.688 -12.269 43.627 1.00 35.97 187 GLY A O 1
ATOM 1389 N N . GLN A 1 188 ? 2.493 -13.421 43.000 1.00 43.09 188 GLN A N 1
ATOM 1390 C CA . GLN A 1 188 ? 3.186 -12.345 42.304 1.00 43.09 188 GLN A CA 1
ATOM 1391 C C . GLN A 1 188 ? 2.386 -11.898 41.067 1.00 43.09 188 GLN A C 1
ATOM 1393 O O . GLN A 1 188 ? 2.190 -12.684 40.144 1.00 43.09 188 GLN A O 1
ATOM 1398 N N . GLY A 1 189 ? 1.935 -10.641 41.031 1.00 35.09 189 GLY A N 1
ATOM 1399 C CA . GLY A 1 189 ? 1.220 -10.120 39.865 1.00 35.09 189 GLY A CA 1
ATOM 1400 C C . GLY A 1 189 ? 0.722 -8.692 40.026 1.00 35.09 189 GLY A C 1
ATOM 1401 O O . GLY A 1 189 ? -0.474 -8.457 40.117 1.00 35.09 189 GLY A O 1
ATOM 1402 N N . ASN A 1 190 ? 1.642 -7.728 40.026 1.00 41.06 190 ASN A N 1
ATOM 1403 C CA . ASN A 1 190 ? 1.334 -6.346 39.667 1.00 41.06 190 ASN A CA 1
ATOM 1404 C C . ASN A 1 190 ? 0.993 -6.333 38.163 1.00 41.06 190 ASN A C 1
ATOM 1406 O O . ASN A 1 190 ? 1.861 -6.061 37.333 1.00 41.06 190 ASN A O 1
ATOM 1410 N N . THR A 1 191 ? -0.210 -6.769 37.784 1.00 41.91 191 THR A N 1
ATOM 1411 C CA . THR A 1 191 ? -0.618 -6.790 36.381 1.00 41.91 191 THR A CA 1
ATOM 1412 C C . THR A 1 191 ? -1.075 -5.391 36.001 1.00 41.91 191 THR A C 1
ATOM 1414 O O . THR A 1 191 ? -2.083 -4.878 36.478 1.00 41.91 191 THR A O 1
ATOM 1417 N N . GLN A 1 192 ? -0.299 -4.745 35.126 1.00 45.56 192 GLN A N 1
ATOM 1418 C CA . GLN A 1 192 ? -0.829 -3.712 34.241 1.00 45.56 192 GLN A CA 1
ATOM 1419 C C . GLN A 1 192 ? -2.216 -4.159 33.770 1.00 45.56 192 GLN A C 1
ATOM 1421 O O . GLN A 1 192 ? -2.354 -5.299 33.339 1.00 45.56 192 GLN A O 1
ATOM 1426 N N . HIS A 1 193 ? -3.227 -3.296 33.86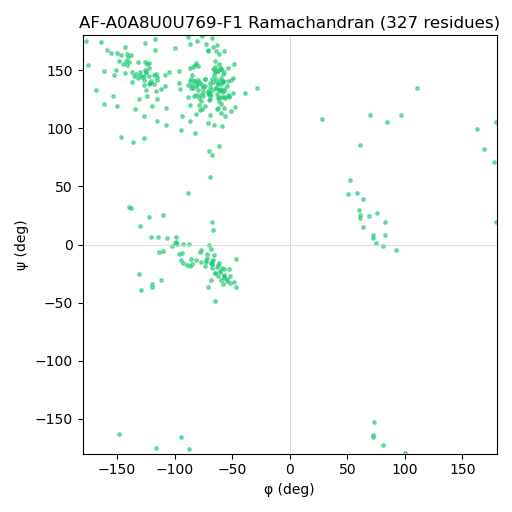8 1.00 54.19 193 HIS A N 1
ATOM 1427 C CA . HIS A 1 193 ? -4.568 -3.571 33.356 1.00 54.19 193 HIS A CA 1
ATOM 1428 C C . HIS A 1 193 ? -4.497 -3.784 31.830 1.00 54.19 193 HIS A C 1
ATOM 1430 O O . HIS A 1 193 ? -4.631 -2.838 31.051 1.00 54.19 193 HIS A O 1
ATOM 1436 N N . VAL A 1 194 ? -4.193 -5.008 31.390 1.00 63.75 194 VAL A N 1
ATOM 1437 C CA . VAL A 1 194 ? -4.087 -5.368 29.976 1.00 63.75 194 VAL A CA 1
ATOM 1438 C C . VAL A 1 194 ? -5.482 -5.737 29.506 1.00 63.75 194 VAL A C 1
ATOM 1440 O O . VAL A 1 194 ? -6.015 -6.791 29.831 1.00 63.75 194 VAL A O 1
ATOM 1443 N N . PHE A 1 195 ? -6.079 -4.847 28.725 1.00 78.19 195 PHE A N 1
ATOM 1444 C CA . PHE A 1 195 ? -7.311 -5.144 28.016 1.00 78.19 195 PHE A CA 1
ATOM 1445 C C . PHE A 1 195 ? -7.016 -6.073 26.842 1.00 78.19 195 PHE A C 1
ATOM 1447 O O . PHE A 1 195 ? -6.256 -5.714 25.940 1.00 78.19 195 PHE A O 1
ATOM 1454 N N . ILE A 1 196 ? -7.621 -7.257 26.852 1.00 80.56 196 ILE A N 1
ATOM 1455 C CA . ILE A 1 196 ? -7.463 -8.260 25.795 1.00 80.56 196 ILE A CA 1
ATOM 1456 C C . ILE A 1 196 ? -8.713 -8.320 24.906 1.00 80.56 196 ILE A C 1
ATOM 1458 O O . ILE A 1 196 ? -9.818 -8.083 25.404 1.00 80.56 196 ILE A O 1
ATOM 1462 N N . PRO A 1 197 ? -8.583 -8.642 23.605 1.00 83.06 197 PRO A N 1
ATOM 1463 C CA . PRO A 1 197 ? -9.734 -8.841 22.729 1.00 83.06 197 PRO A CA 1
ATOM 1464 C C . PRO A 1 197 ? -10.666 -9.935 23.267 1.00 83.06 197 PRO A C 1
ATOM 1466 O O . PRO A 1 197 ? -10.220 -11.028 23.618 1.00 83.06 197 PRO A O 1
ATOM 1469 N N . TYR A 1 198 ? -11.965 -9.652 23.315 1.00 81.25 198 TYR A N 1
ATOM 1470 C CA . TYR A 1 198 ? -12.984 -10.619 23.700 1.00 81.25 198 TYR A CA 1
ATOM 1471 C C . TYR A 1 198 ? -13.260 -11.592 22.556 1.00 81.25 198 TYR A C 1
ATOM 1473 O O . TYR A 1 198 ? -13.660 -11.184 21.465 1.00 81.25 198 TYR A O 1
ATOM 1481 N N . VAL A 1 199 ? -13.111 -12.884 22.837 1.00 73.12 199 VAL A N 1
ATOM 1482 C CA . VAL A 1 199 ? -13.528 -13.965 21.944 1.00 73.12 199 VAL A CA 1
ATOM 1483 C C . VAL A 1 199 ? -14.776 -14.605 22.559 1.00 73.12 199 VAL A C 1
ATOM 1485 O O . VAL A 1 199 ? -14.691 -15.107 23.680 1.00 73.12 199 VAL A O 1
ATOM 1488 N N . PRO A 1 200 ? -15.942 -14.568 21.891 1.00 65.56 200 PRO A N 1
ATOM 1489 C CA . PRO A 1 200 ? -17.122 -15.278 22.365 1.00 65.56 200 PRO A CA 1
ATOM 1490 C C . PRO A 1 200 ? -16.839 -16.781 22.383 1.00 65.56 200 PRO A C 1
ATOM 14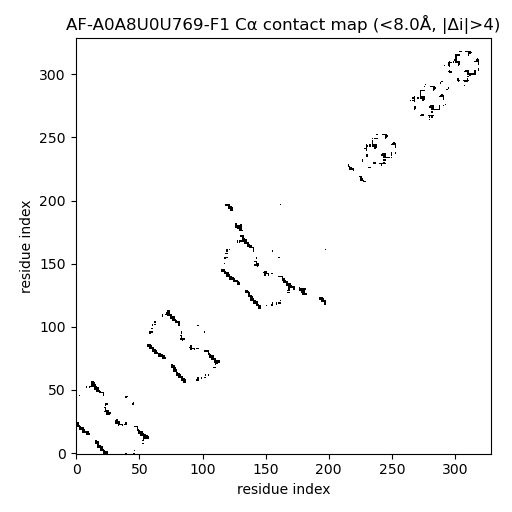92 O O . PRO A 1 200 ? -16.456 -17.347 21.358 1.00 65.56 200 PRO A O 1
ATOM 1495 N N . ASP A 1 201 ? -17.046 -17.442 23.521 1.00 56.81 201 ASP A N 1
ATOM 1496 C CA . ASP A 1 201 ? -16.996 -18.901 23.563 1.00 56.81 201 ASP A CA 1
ATOM 1497 C C . ASP A 1 201 ? -18.112 -19.465 22.676 1.00 56.81 201 ASP A C 1
ATOM 1499 O O . ASP A 1 201 ? -19.302 -19.305 22.952 1.00 56.81 201 ASP A O 1
ATOM 1503 N N . HIS A 1 202 ? -17.732 -20.181 21.619 1.00 44.88 202 HIS A N 1
ATOM 1504 C CA . HIS A 1 202 ? -18.643 -20.872 20.701 1.00 44.88 202 HIS A CA 1
ATOM 1505 C C . HIS A 1 202 ? -19.395 -22.071 21.342 1.00 44.88 202 HIS A C 1
ATOM 1507 O O . HIS A 1 202 ? -19.908 -22.926 20.624 1.00 44.88 202 HIS A O 1
ATOM 1513 N N . ALA A 1 203 ? -19.490 -22.166 22.675 1.00 36.44 203 ALA A N 1
ATOM 1514 C CA . ALA A 1 203 ? -19.854 -23.398 23.389 1.00 36.44 203 ALA A CA 1
ATOM 1515 C C . ALA A 1 203 ? -21.193 -23.394 24.159 1.00 36.44 203 ALA A C 1
ATOM 1517 O O . ALA A 1 203 ? -21.490 -24.374 24.835 1.00 36.44 203 ALA A O 1
ATOM 1518 N N . THR A 1 204 ? -22.043 -22.364 24.071 1.00 38.28 204 THR A N 1
ATOM 1519 C CA . THR A 1 204 ? -23.365 -22.378 24.756 1.00 38.28 204 THR A CA 1
ATOM 1520 C C . THR A 1 204 ? -24.574 -22.185 23.840 1.00 38.28 204 THR A C 1
ATOM 1522 O O . THR A 1 204 ? -25.672 -21.859 24.292 1.00 38.28 204 THR A O 1
ATOM 1525 N N . VAL A 1 205 ? -24.426 -22.511 22.554 1.00 36.91 205 VAL A N 1
ATOM 1526 C CA . VAL A 1 205 ? -25.581 -22.819 21.701 1.00 36.91 205 VAL A CA 1
ATOM 1527 C C . VAL A 1 205 ? -25.979 -24.287 21.928 1.00 36.91 205 VAL A C 1
ATOM 1529 O O . VAL A 1 205 ? -25.426 -25.192 21.319 1.00 36.91 205 VAL A O 1
ATOM 1532 N N . LEU A 1 206 ? -26.969 -24.473 22.811 1.00 33.53 206 LEU A N 1
ATOM 1533 C CA . LEU A 1 206 ? -27.859 -25.638 22.983 1.00 33.53 206 LEU A CA 1
ATOM 1534 C C . LEU A 1 206 ? -27.276 -26.960 23.534 1.00 33.53 206 LEU A C 1
ATOM 1536 O O . LEU A 1 206 ? -26.711 -27.767 22.802 1.00 33.53 206 LEU A O 1
ATOM 1540 N N . ARG A 1 207 ? -27.696 -27.310 24.762 1.00 25.25 207 ARG A N 1
ATOM 1541 C CA . ARG A 1 207 ? -28.462 -28.553 24.975 1.00 25.25 207 ARG A CA 1
ATOM 1542 C C . ARG A 1 207 ? -29.378 -28.466 26.217 1.00 25.25 207 ARG A C 1
ATOM 1544 O O . ARG A 1 207 ? -28.894 -28.080 27.278 1.00 25.25 207 ARG A O 1
ATOM 1551 N N . PRO A 1 208 ? -30.681 -28.775 26.083 1.00 43.81 208 PRO A N 1
ATOM 1552 C CA . PRO A 1 208 ? -31.633 -28.854 27.188 1.00 43.81 208 PRO A CA 1
ATOM 1553 C C . PRO A 1 208 ? -31.588 -30.253 27.818 1.00 43.81 208 PRO A C 1
ATOM 1555 O O . PRO A 1 208 ? -31.528 -31.228 27.079 1.00 43.81 208 PRO A O 1
ATOM 1558 N N . ASP A 1 209 ? -31.558 -30.331 29.150 1.00 29.62 209 ASP A N 1
ATOM 1559 C CA . ASP A 1 209 ? -32.293 -31.307 29.979 1.00 29.62 209 ASP A CA 1
ATOM 1560 C C . ASP A 1 209 ? -31.697 -31.381 31.391 1.00 29.62 209 ASP A C 1
ATOM 1562 O O . ASP A 1 209 ? -30.700 -32.054 31.630 1.00 29.62 209 ASP A O 1
ATOM 1566 N N . SER A 1 210 ? -32.348 -30.685 32.322 1.00 30.06 210 SER A N 1
ATOM 1567 C CA . SER A 1 210 ? -32.725 -31.198 33.648 1.00 30.06 210 SER A CA 1
ATOM 1568 C C . SER A 1 210 ? -33.426 -30.063 34.395 1.00 30.06 210 SER A C 1
ATOM 1570 O O . SER A 1 210 ? -32.805 -29.068 34.769 1.00 30.06 210 SER A O 1
ATOM 1572 N N . ALA A 1 211 ? -34.745 -30.194 34.489 1.00 37.09 211 ALA A N 1
ATOM 1573 C CA . ALA A 1 211 ? -35.669 -29.239 35.075 1.00 37.09 211 ALA A CA 1
ATOM 1574 C C . ALA A 1 211 ? -35.568 -29.129 36.609 1.00 37.09 211 ALA A C 1
ATOM 1576 O O . ALA A 1 211 ? -35.007 -30.002 37.267 1.00 37.09 211 ALA A O 1
ATOM 1577 N N . ASP A 1 212 ? -36.231 -28.067 37.091 1.00 34.22 212 ASP A N 1
ATOM 1578 C CA . ASP A 1 212 ? -36.690 -27.735 38.452 1.00 34.22 212 ASP A CA 1
ATOM 1579 C C . ASP A 1 212 ? -35.762 -26.805 39.264 1.00 34.22 212 ASP A C 1
ATOM 1581 O O . ASP A 1 212 ? -34.644 -27.157 39.611 1.00 34.22 212 ASP A O 1
ATOM 1585 N N . HIS A 1 213 ? -36.131 -25.550 39.571 1.00 36.41 213 HIS A N 1
ATOM 1586 C CA . HIS A 1 213 ? -37.448 -25.044 39.989 1.00 36.41 213 HIS A CA 1
ATOM 1587 C C . HIS A 1 213 ? -37.892 -23.709 39.331 1.00 36.41 213 HIS A C 1
ATOM 1589 O O . HIS A 1 213 ? -37.082 -22.839 39.021 1.00 36.41 213 HIS A O 1
ATOM 1595 N N . LEU A 1 214 ? -39.217 -23.575 39.152 1.00 40.16 214 LEU A N 1
ATOM 1596 C CA . LEU A 1 214 ? -40.000 -22.434 38.625 1.00 40.16 214 LEU A CA 1
ATOM 1597 C C . LEU A 1 214 ? -39.712 -21.098 39.367 1.00 40.16 214 LEU A C 1
ATOM 1599 O O . LEU A 1 214 ? -39.378 -21.139 40.544 1.00 40.16 214 LEU A O 1
ATOM 1603 N N . THR A 1 215 ? -39.834 -19.883 38.798 1.00 35.59 215 THR A N 1
ATOM 1604 C CA . THR A 1 215 ? -41.034 -19.267 38.177 1.00 35.59 215 THR A CA 1
ATOM 1605 C C . THR A 1 215 ? -40.721 -17.980 37.378 1.00 35.59 215 THR A C 1
ATOM 1607 O O . THR A 1 215 ? -40.083 -17.075 37.911 1.00 35.59 215 THR A O 1
ATOM 1610 N N . ASN A 1 216 ? -41.248 -17.865 36.148 1.00 37.34 216 ASN A N 1
ATOM 1611 C CA . ASN A 1 216 ? -42.034 -16.725 35.615 1.00 37.34 216 ASN A CA 1
ATOM 1612 C C . ASN A 1 216 ? -42.206 -16.877 34.094 1.00 37.34 216 ASN A C 1
ATOM 1614 O O . ASN A 1 216 ? -41.463 -16.327 33.286 1.00 37.34 216 ASN A O 1
ATOM 1618 N N . THR A 1 217 ? -43.191 -17.676 33.699 1.00 37.75 217 THR A N 1
ATOM 1619 C CA . THR A 1 217 ? -43.605 -17.871 32.307 1.00 37.75 217 THR A CA 1
ATOM 1620 C C . THR A 1 217 ? -44.520 -16.729 31.857 1.00 37.75 217 THR A C 1
ATOM 1622 O O . THR A 1 217 ? -45.529 -16.458 32.504 1.00 37.75 217 THR A O 1
ATOM 1625 N N . VAL A 1 218 ? -44.217 -16.096 30.717 1.00 41.72 218 VAL A N 1
ATOM 1626 C CA . VAL A 1 218 ? -45.115 -15.147 30.029 1.00 41.72 218 VAL A CA 1
ATOM 1627 C C . VAL A 1 218 ? -45.319 -15.606 28.581 1.00 41.72 218 VAL A C 1
ATOM 1629 O O . VAL A 1 218 ? -44.362 -15.965 27.896 1.00 41.72 218 VAL A O 1
ATOM 1632 N N . TYR A 1 219 ? -46.579 -15.622 28.135 1.00 37.56 219 TYR A N 1
ATOM 1633 C CA . TYR A 1 219 ? -47.001 -16.009 26.785 1.00 37.56 219 TYR A CA 1
ATOM 1634 C C . TYR A 1 219 ? -46.899 -14.832 25.798 1.00 37.56 219 TYR A C 1
ATOM 1636 O O . TYR A 1 219 ? -47.309 -13.715 26.106 1.00 37.56 219 TYR A O 1
ATOM 1644 N N . HIS A 1 220 ? -46.399 -15.105 24.588 1.00 40.22 220 HIS A N 1
ATOM 1645 C CA . HIS A 1 220 ? -46.420 -14.188 23.443 1.00 40.22 220 HIS A CA 1
ATOM 1646 C C . HIS A 1 220 ? -47.752 -14.275 22.682 1.00 40.22 220 HIS A C 1
ATOM 1648 O O . HIS A 1 220 ? -48.301 -15.363 22.528 1.00 40.22 220 HIS A O 1
ATOM 1654 N N . ALA A 1 221 ? -48.231 -13.154 22.127 1.00 43.19 221 ALA A N 1
ATOM 1655 C CA . ALA A 1 221 ? -49.410 -13.144 21.253 1.00 43.19 221 ALA A CA 1
ATOM 1656 C C . ALA A 1 221 ? -49.135 -13.655 19.825 1.00 43.19 221 ALA A C 1
ATOM 1658 O O . ALA A 1 221 ? -50.081 -14.005 19.138 1.00 43.19 221 ALA A O 1
ATOM 1659 N N . HIS A 1 222 ? -47.879 -13.780 19.384 1.00 44.06 222 HIS A N 1
ATOM 1660 C CA . HIS A 1 222 ? -47.512 -14.488 18.151 1.00 44.06 222 HIS A CA 1
ATOM 1661 C C . HIS A 1 222 ? -46.092 -15.079 18.313 1.00 44.06 222 HIS A C 1
ATOM 1663 O O . HIS A 1 222 ? -45.156 -14.338 18.597 1.00 44.06 222 HIS A O 1
ATOM 1669 N N . ASN A 1 223 ? -45.978 -16.415 18.220 1.00 40.62 223 ASN A N 1
ATOM 1670 C CA . ASN A 1 223 ? -44.787 -17.285 18.382 1.00 40.62 223 ASN A CA 1
ATOM 1671 C C . ASN A 1 223 ? -43.425 -16.627 18.035 1.00 40.62 223 ASN A C 1
ATOM 1673 O O . ASN A 1 223 ? -43.281 -16.058 16.959 1.00 40.62 223 ASN A O 1
ATOM 1677 N N . SER A 1 224 ? -42.341 -16.756 18.823 1.00 38.34 224 SER A N 1
ATOM 1678 C CA . SER A 1 224 ? -41.768 -18.024 19.325 1.00 38.34 224 SER A CA 1
ATOM 1679 C C . SER A 1 224 ? -40.825 -17.839 20.545 1.00 38.34 224 SER A C 1
ATOM 1681 O O . SER A 1 224 ? -39.775 -17.216 20.408 1.00 38.34 224 SER A O 1
ATOM 1683 N N . GLY A 1 225 ? -41.142 -18.475 21.687 1.00 43.84 225 GLY A N 1
ATOM 1684 C CA . GLY A 1 225 ? -40.198 -18.829 22.774 1.00 43.84 225 GLY A CA 1
ATOM 1685 C C . GLY A 1 225 ? -40.336 -18.065 24.114 1.00 43.84 225 GLY A C 1
ATOM 1686 O O . GLY A 1 225 ? -40.453 -16.846 24.091 1.00 43.84 225 GLY A O 1
ATOM 1687 N N . PRO A 1 226 ? -40.305 -18.734 25.292 1.00 40.56 226 PRO A N 1
ATOM 1688 C CA . PRO A 1 226 ? -40.435 -18.072 26.595 1.00 40.56 226 PRO A CA 1
ATOM 1689 C C . PRO A 1 226 ? -39.148 -17.330 26.990 1.00 40.56 226 PRO A C 1
ATOM 1691 O O . PRO A 1 226 ? -38.062 -17.912 27.027 1.00 40.56 226 PRO A O 1
ATOM 1694 N N . ALA A 1 227 ? -39.260 -16.050 27.350 1.00 43.19 227 ALA A N 1
ATOM 1695 C CA . ALA A 1 227 ? -38.176 -15.324 28.005 1.00 43.19 227 ALA A CA 1
ATOM 1696 C C . ALA A 1 227 ? -38.127 -15.702 29.498 1.00 43.19 227 ALA A C 1
ATOM 1698 O O . ALA A 1 227 ? -39.080 -15.461 30.229 1.00 43.19 227 ALA A O 1
ATOM 1699 N N . GLN A 1 228 ? -37.002 -16.262 29.959 1.00 50.84 228 GLN A N 1
ATOM 1700 C CA . GLN A 1 228 ? -36.746 -16.585 31.377 1.00 50.84 228 GLN A CA 1
ATOM 1701 C C . GLN A 1 228 ? -36.732 -15.348 32.302 1.00 50.84 228 GLN A C 1
ATOM 1703 O O . GLN A 1 228 ? -36.808 -15.498 33.516 1.00 50.84 228 GLN A O 1
ATOM 1708 N N . HIS A 1 229 ? -36.584 -14.140 31.740 1.00 60.28 229 HIS A N 1
ATOM 1709 C CA . HIS A 1 229 ? -36.548 -12.868 32.466 1.00 60.28 229 HIS A CA 1
ATOM 1710 C C . HIS A 1 229 ? -36.824 -11.686 31.510 1.00 60.28 229 HIS A C 1
ATOM 1712 O O . HIS A 1 229 ? -36.439 -11.751 30.338 1.00 60.28 229 HIS A O 1
ATOM 1718 N N . CYS A 1 230 ? -37.438 -10.588 31.980 1.00 64.50 230 CYS A N 1
ATOM 1719 C CA . CYS A 1 230 ? -37.826 -9.433 31.142 1.00 64.50 230 CYS A CA 1
ATOM 1720 C C . CYS A 1 230 ? -36.646 -8.737 30.436 1.00 64.50 230 CYS A C 1
ATOM 1722 O O . CYS A 1 230 ? -36.829 -8.123 29.384 1.00 64.50 230 CYS A O 1
ATOM 1724 N N . SER A 1 231 ? -35.424 -8.896 30.958 1.00 64.44 231 SER A N 1
ATOM 1725 C CA . SER A 1 231 ? -34.177 -8.380 30.366 1.00 64.44 231 SER A CA 1
ATOM 1726 C C . SER A 1 231 ? -33.803 -9.046 29.042 1.00 64.44 231 SER A C 1
ATOM 1728 O O . SER A 1 231 ? -32.935 -8.554 28.327 1.00 64.44 231 SER A O 1
ATOM 1730 N N . ARG A 1 232 ? -34.452 -10.167 28.713 1.00 60.31 232 ARG A N 1
ATOM 1731 C CA . ARG A 1 232 ? -34.298 -10.880 27.441 1.00 60.31 232 ARG A CA 1
ATOM 1732 C C . ARG A 1 232 ? -35.417 -10.556 26.448 1.00 60.31 232 ARG A C 1
ATOM 1734 O O . ARG A 1 232 ? -35.444 -11.136 25.367 1.00 60.31 232 ARG A O 1
ATOM 1741 N N . SER A 1 233 ? -36.350 -9.673 26.811 1.00 60.16 233 SER A N 1
ATOM 1742 C CA . SER A 1 233 ? -37.397 -9.202 25.906 1.00 60.16 233 SER A CA 1
ATOM 1743 C C . SER A 1 233 ? -36.883 -8.072 25.012 1.00 60.16 233 SER A C 1
ATOM 1745 O O . SER A 1 233 ? -35.971 -7.335 25.384 1.00 60.16 233 SER A O 1
ATOM 1747 N N . TYR A 1 234 ? -37.494 -7.912 23.838 1.00 60.78 234 TYR A N 1
ATOM 1748 C CA . TYR A 1 234 ? -37.073 -6.936 22.828 1.00 60.78 234 TYR A CA 1
ATOM 1749 C C . TYR A 1 234 ? -37.103 -5.475 23.322 1.00 60.78 234 TYR A C 1
ATOM 1751 O O . TYR A 1 234 ? -36.288 -4.665 22.892 1.00 60.78 234 TYR A O 1
ATOM 1759 N N . TYR A 1 235 ? -38.011 -5.145 24.248 1.00 67.06 235 TYR A N 1
ATOM 1760 C CA . TYR A 1 235 ? -38.169 -3.793 24.804 1.00 67.06 235 TYR A CA 1
ATOM 1761 C C . TYR A 1 235 ? -37.657 -3.657 26.250 1.00 67.06 235 TYR A C 1
ATOM 1763 O O . TYR A 1 235 ? -37.800 -2.592 26.848 1.00 67.06 235 TYR A O 1
ATOM 1771 N N . GLY A 1 236 ? -37.039 -4.705 26.807 1.00 67.88 236 GLY A N 1
ATOM 1772 C CA . GLY A 1 236 ? -36.499 -4.707 28.167 1.00 67.88 236 GLY A CA 1
ATOM 1773 C C . GLY A 1 236 ? -37.563 -4.750 29.272 1.00 67.88 236 GLY A C 1
ATOM 1774 O O . GLY A 1 236 ? -38.727 -5.083 29.047 1.00 67.88 236 GLY A O 1
ATOM 1775 N N . CYS A 1 237 ? -37.148 -4.454 30.504 1.00 71.25 237 CYS A N 1
ATOM 1776 C CA . CYS A 1 237 ? -38.030 -4.475 31.670 1.00 71.25 237 CYS A CA 1
ATOM 1777 C C . CYS A 1 237 ? -38.761 -3.139 31.868 1.00 71.25 237 CYS A C 1
ATOM 1779 O O . CYS A 1 237 ? -38.243 -2.069 31.546 1.00 71.25 237 CYS A O 1
ATOM 1781 N N . CYS A 1 238 ? -39.945 -3.206 32.467 1.00 72.25 238 CYS A N 1
ATOM 1782 C CA . CYS A 1 238 ? -40.611 -2.079 33.096 1.00 72.25 238 CYS A CA 1
ATOM 1783 C C . CYS A 1 238 ? -39.763 -1.520 34.260 1.00 72.25 238 CYS A C 1
ATOM 1785 O O . CYS A 1 238 ? -38.856 -2.202 34.745 1.00 72.25 238 CYS A O 1
ATOM 1787 N N . PRO A 1 239 ? -40.045 -0.293 34.744 1.00 68.12 239 PRO A N 1
ATOM 1788 C CA . PRO A 1 239 ? -39.296 0.325 35.846 1.00 68.12 239 PRO A CA 1
ATOM 1789 C C . PRO A 1 239 ? -39.315 -0.474 37.156 1.00 68.12 239 PRO A C 1
ATOM 1791 O O . PRO A 1 239 ? -38.451 -0.284 38.005 1.00 68.12 239 PRO A O 1
ATOM 1794 N N . ASP A 1 240 ? -40.294 -1.366 37.314 1.00 61.56 240 ASP A N 1
ATOM 1795 C CA . ASP A 1 240 ? -40.392 -2.302 38.433 1.00 61.56 240 ASP A CA 1
ATOM 1796 C C . ASP A 1 240 ? -39.358 -3.443 38.369 1.00 61.56 240 ASP A C 1
ATOM 1798 O O . ASP A 1 240 ? -39.161 -4.137 39.362 1.00 61.56 240 ASP A O 1
ATOM 1802 N N . GLY A 1 241 ? -38.680 -3.635 37.232 1.00 58.22 241 GLY A N 1
ATOM 1803 C CA . GLY A 1 241 ? -37.651 -4.655 37.032 1.00 58.22 241 GLY A CA 1
ATOM 1804 C C . GLY A 1 241 ? -38.181 -6.087 36.927 1.00 58.22 241 GLY A C 1
ATOM 1805 O O . GLY A 1 241 ? -37.377 -7.014 36.860 1.00 58.22 241 GLY A O 1
ATOM 1806 N N . VAL A 1 242 ? -39.505 -6.278 36.902 1.00 60.81 242 VAL A N 1
ATOM 1807 C CA . VAL A 1 242 ? -40.138 -7.607 36.965 1.00 60.81 242 VAL A CA 1
ATOM 1808 C C . VAL A 1 242 ? -40.976 -7.893 35.719 1.00 60.81 242 VAL A C 1
ATOM 1810 O O . VAL A 1 242 ? -40.986 -9.027 35.236 1.00 60.81 242 VAL A O 1
ATOM 1813 N N . MET A 1 243 ? -41.650 -6.887 35.154 1.00 62.94 243 MET A N 1
ATOM 1814 C CA . MET A 1 243 ? -42.468 -7.052 33.946 1.00 62.94 243 MET A CA 1
ATOM 1815 C C . MET A 1 243 ? -41.706 -6.664 32.676 1.00 62.94 243 MET A C 1
ATOM 1817 O O . MET A 1 243 ? -40.846 -5.792 32.702 1.00 62.94 243 MET A O 1
ATOM 1821 N N . ALA A 1 244 ? -42.011 -7.300 31.542 1.00 62.75 244 ALA A N 1
ATOM 1822 C CA . ALA A 1 244 ? -41.480 -6.890 30.241 1.00 62.75 244 ALA A CA 1
ATOM 1823 C C . ALA A 1 244 ? -42.292 -5.718 29.673 1.00 62.75 244 ALA A C 1
ATOM 1825 O O . ALA A 1 244 ? -43.523 -5.740 29.712 1.00 62.75 244 ALA A O 1
ATOM 1826 N N . ALA A 1 245 ? -41.611 -4.715 29.120 1.00 67.62 245 ALA A N 1
ATOM 1827 C CA . ALA A 1 245 ? -42.277 -3.610 28.445 1.00 67.62 245 ALA A CA 1
ATOM 1828 C C . ALA A 1 245 ? -42.926 -4.103 27.139 1.00 67.62 245 ALA A C 1
ATOM 1830 O O . ALA A 1 245 ? -42.318 -4.830 26.353 1.00 67.62 245 ALA A O 1
ATOM 1831 N N . GLY A 1 246 ? -44.166 -3.688 26.885 1.00 63.31 246 GLY A N 1
ATOM 1832 C CA . GLY A 1 246 ? -44.896 -4.006 25.655 1.00 63.31 246 GLY A CA 1
ATOM 1833 C C . GLY A 1 246 ? -44.482 -3.157 24.448 1.00 63.31 246 GLY A C 1
ATOM 1834 O O . GLY A 1 246 ? -44.944 -3.415 23.341 1.00 63.31 246 GLY A O 1
ATOM 1835 N N . GLY A 1 247 ? -43.626 -2.146 24.643 1.00 63.16 247 GLY A N 1
ATOM 1836 C CA . GLY A 1 247 ? -43.111 -1.272 23.588 1.00 63.16 247 GLY A CA 1
ATOM 1837 C C . GLY A 1 247 ? -42.089 -0.248 24.096 1.00 63.16 247 GLY A C 1
ATOM 1838 O O . GLY A 1 247 ? -41.845 -0.126 25.299 1.00 63.16 247 GLY A O 1
ATOM 1839 N N . THR A 1 248 ? -41.498 0.519 23.174 1.00 58.50 248 THR A N 1
ATOM 1840 C CA . THR A 1 248 ? -40.506 1.568 23.475 1.00 58.50 248 THR A CA 1
ATOM 1841 C C . THR A 1 248 ? -41.065 2.616 24.441 1.00 58.50 248 THR A C 1
ATOM 1843 O O . THR A 1 248 ? -42.177 3.104 24.246 1.00 58.50 248 THR A O 1
ATOM 1846 N N . GLY A 1 249 ? -40.294 2.985 25.467 1.00 59.25 249 GLY A N 1
ATOM 1847 C CA . GLY A 1 249 ? -40.714 3.968 26.475 1.00 59.25 249 GLY A CA 1
ATOM 1848 C C . GLY A 1 249 ? -41.586 3.404 27.605 1.00 59.25 249 GLY A C 1
ATOM 1849 O O . GLY A 1 249 ? -42.286 4.167 28.264 1.00 59.25 249 GLY A O 1
ATOM 1850 N N . GLY A 1 250 ? -41.572 2.084 27.834 1.00 59.91 250 GLY A N 1
ATOM 1851 C CA . GLY A 1 250 ? -42.321 1.457 28.932 1.00 59.91 250 GLY A CA 1
ATOM 1852 C C . GLY A 1 250 ? -43.829 1.352 28.673 1.00 59.91 250 GLY A C 1
ATOM 1853 O O . GLY A 1 250 ? -44.630 1.351 29.609 1.00 59.91 250 GLY A O 1
ATOM 1854 N N . LEU A 1 251 ? -44.240 1.289 27.401 1.00 61.31 251 LEU A N 1
ATOM 1855 C CA . LEU A 1 251 ? -45.639 1.075 27.020 1.00 61.31 251 LEU A CA 1
ATOM 1856 C C . LEU A 1 251 ? -46.144 -0.255 27.600 1.00 61.31 251 LEU A C 1
ATOM 1858 O O . LEU A 1 251 ? -45.519 -1.294 27.409 1.00 61.31 251 LEU A O 1
ATOM 1862 N N . GLY A 1 252 ? -47.270 -0.217 28.318 1.00 60.28 252 GLY A N 1
ATOM 1863 C CA . GLY A 1 252 ? -47.848 -1.385 28.998 1.00 60.28 252 GLY A CA 1
ATOM 1864 C C . GLY A 1 252 ? -47.412 -1.580 30.457 1.00 60.28 252 GLY A C 1
ATOM 1865 O O . GLY A 1 252 ? -47.958 -2.454 31.120 1.00 60.28 252 GLY A O 1
ATOM 1866 N N . CYS A 1 253 ? -46.496 -0.760 30.983 1.00 64.94 253 CYS A N 1
ATOM 1867 C CA . CYS A 1 253 ? -46.091 -0.820 32.390 1.00 64.94 253 CYS A CA 1
ATOM 1868 C C . CYS A 1 253 ? -47.116 -0.117 33.313 1.00 64.94 253 CYS A C 1
ATOM 1870 O O . CYS A 1 253 ? -47.642 0.943 32.945 1.00 64.94 253 CYS A O 1
ATOM 1872 N N . PRO A 1 254 ? -47.405 -0.657 34.515 1.00 62.16 254 PRO A N 1
ATOM 1873 C CA . PRO A 1 254 ? -48.325 -0.035 35.468 1.00 62.16 254 PRO A CA 1
ATOM 1874 C C . PRO A 1 254 ? -47.804 1.345 35.904 1.00 62.16 254 PRO A C 1
ATOM 1876 O O . PRO A 1 254 ? -46.674 1.494 36.366 1.00 62.16 254 PRO A O 1
ATOM 1879 N N . ARG A 1 255 ? -48.617 2.389 35.704 1.00 61.56 255 ARG A N 1
ATOM 1880 C CA . ARG A 1 255 ? -48.225 3.784 35.958 1.00 61.56 255 ARG A CA 1
ATOM 1881 C C . ARG A 1 255 ? -48.275 4.113 37.451 1.00 61.56 255 ARG A C 1
ATOM 1883 O O . ARG A 1 255 ? -49.356 4.177 38.026 1.00 61.56 255 ARG A O 1
ATOM 1890 N N . GLY A 1 256 ? -47.113 4.418 38.028 1.00 46.19 256 GLY A N 1
ATOM 1891 C CA . GLY A 1 256 ? -46.953 4.979 39.372 1.00 46.19 256 GLY A CA 1
ATOM 1892 C C . GLY A 1 256 ? -45.926 6.115 39.383 1.00 46.19 256 GLY A C 1
ATOM 1893 O O . GLY A 1 256 ? -44.743 5.877 39.571 1.00 46.19 256 GLY A O 1
ATOM 1894 N N . SER A 1 257 ? -46.410 7.332 39.115 1.00 36.88 257 SER A N 1
ATOM 1895 C CA . SER A 1 257 ? -45.881 8.659 39.498 1.00 36.88 257 SER A CA 1
ATOM 1896 C C . SER A 1 257 ? -44.367 8.864 39.724 1.00 36.88 257 SER A C 1
ATOM 1898 O O . SER A 1 257 ? -43.853 8.619 40.811 1.00 36.88 257 SER A O 1
ATOM 1900 N N . SER A 1 258 ? -43.703 9.559 38.796 1.00 35.19 258 SER A N 1
ATOM 1901 C CA . SER A 1 258 ? -43.224 10.946 38.998 1.00 35.19 258 SER A CA 1
ATOM 1902 C C . SER A 1 258 ? -42.608 11.510 37.705 1.00 35.19 258 SER A C 1
ATOM 1904 O O . SER A 1 258 ? -42.256 10.775 36.791 1.00 35.19 258 SER A O 1
ATOM 1906 N N . HIS A 1 259 ? -42.643 12.837 37.603 1.00 34.66 259 HIS A N 1
ATOM 1907 C CA . HIS A 1 259 ? -42.434 13.698 36.433 1.00 34.66 259 HIS A CA 1
ATOM 1908 C C . HIS A 1 259 ? -41.196 13.422 35.549 1.00 34.66 259 HIS A C 1
ATOM 1910 O O . HIS A 1 259 ? -40.173 12.958 36.046 1.00 34.66 259 HIS A O 1
ATOM 1916 N N . PRO A 1 260 ? -41.240 13.820 34.259 1.00 40.50 260 PRO A N 1
ATOM 1917 C CA . PRO A 1 260 ? -40.060 13.840 33.398 1.00 40.50 260 PRO A CA 1
ATOM 1918 C C . PRO A 1 260 ? -39.155 15.032 33.763 1.00 40.50 260 PRO A C 1
ATOM 1920 O O . PRO A 1 260 ? -39.676 16.143 33.901 1.00 40.50 260 PRO A O 1
ATOM 1923 N N . PRO A 1 261 ? -37.823 14.878 33.887 1.00 36.69 261 PRO A N 1
ATOM 1924 C CA . PRO A 1 261 ? -36.945 16.032 33.923 1.00 36.69 261 PRO A CA 1
ATOM 1925 C C . PRO A 1 261 ? -36.621 16.513 32.503 1.00 36.69 261 PRO A C 1
ATOM 1927 O O . PRO A 1 261 ? -36.445 15.740 31.560 1.00 36.69 261 PRO A O 1
ATOM 1930 N N . SER A 1 262 ? -36.594 17.835 32.396 1.00 35.19 262 SER A N 1
ATOM 1931 C CA . SER A 1 262 ? -36.235 18.677 31.260 1.00 35.19 262 SER A CA 1
ATOM 1932 C C . SER A 1 262 ? -34.755 18.538 30.836 1.00 35.19 262 SER A C 1
ATOM 1934 O O . SER A 1 262 ? -33.943 17.979 31.575 1.00 35.19 262 SER A O 1
ATOM 1936 N N . PRO A 1 263 ? -34.366 19.051 29.650 1.00 46.62 263 PRO A N 1
ATOM 1937 C CA . PRO A 1 263 ? -33.128 18.687 28.958 1.00 46.62 263 PRO A CA 1
ATOM 1938 C C . PRO A 1 263 ? -31.889 19.526 29.337 1.00 46.62 263 PRO A C 1
ATOM 1940 O O . PRO A 1 263 ? -31.129 19.913 28.455 1.00 46.62 263 PRO A O 1
ATOM 1943 N N . GLU A 1 264 ? -31.638 19.804 30.623 1.00 37.91 264 GLU A N 1
ATOM 1944 C CA . GLU A 1 264 ? -30.524 20.704 31.008 1.00 37.91 264 GLU A CA 1
ATOM 1945 C C . GLU A 1 264 ? -29.551 20.197 32.090 1.00 37.91 264 GLU A C 1
ATOM 1947 O O . GLU A 1 264 ? -28.757 20.971 32.615 1.00 37.91 264 GLU A O 1
ATOM 1952 N N . GLN A 1 265 ? -29.524 18.903 32.423 1.00 42.66 265 GLN A N 1
ATOM 1953 C CA . GLN A 1 265 ? -28.594 18.395 33.446 1.00 42.66 265 GLN A CA 1
ATOM 1954 C C . GLN A 1 265 ? -27.751 17.223 32.957 1.00 42.66 265 GLN A C 1
ATOM 1956 O O . GLN A 1 265 ? -28.088 16.056 33.125 1.00 42.66 265 GLN A O 1
ATOM 1961 N N . ALA A 1 266 ? -26.584 17.554 32.415 1.00 47.31 266 ALA A N 1
ATOM 1962 C CA . ALA A 1 266 ? -25.452 16.642 32.406 1.00 47.31 266 ALA A CA 1
ATOM 1963 C C . ALA A 1 266 ? -24.158 17.439 32.533 1.00 47.31 266 ALA A C 1
ATOM 1965 O O . ALA A 1 266 ? -23.585 17.838 31.525 1.00 47.31 266 ALA A O 1
ATOM 1966 N N . ILE A 1 267 ? -23.655 17.636 33.755 1.00 59.97 267 ILE A N 1
ATOM 1967 C CA . ILE A 1 267 ? -22.223 17.936 33.914 1.00 59.97 267 ILE A CA 1
ATOM 1968 C C . ILE A 1 267 ? -21.596 17.175 35.092 1.00 59.97 267 ILE A C 1
ATOM 1970 O O . ILE A 1 267 ? -20.652 17.646 35.707 1.00 59.97 267 ILE A O 1
ATOM 1974 N N . CYS A 1 268 ? -22.083 15.968 35.400 1.00 57.19 268 CYS A N 1
ATOM 1975 C CA . CYS A 1 268 ? -21.308 15.004 36.191 1.00 57.19 268 CYS A CA 1
ATOM 1976 C C . CYS A 1 268 ? -21.044 13.699 35.425 1.00 57.19 268 CYS A C 1
ATOM 1978 O O . CYS A 1 268 ? -19.934 13.181 35.509 1.00 57.19 268 CYS A O 1
ATOM 1980 N N . THR A 1 269 ? -21.968 13.231 34.574 1.00 62.31 269 THR A N 1
ATOM 1981 C CA . THR A 1 269 ? -21.805 12.028 33.725 1.00 62.31 269 THR A CA 1
ATOM 1982 C C . THR A 1 269 ? -20.744 12.169 32.628 1.00 62.31 269 THR A C 1
ATOM 1984 O O . THR A 1 269 ? -20.244 11.165 32.134 1.00 62.31 269 THR A O 1
ATOM 1987 N N . THR A 1 270 ? -20.384 13.402 32.260 1.00 61.59 270 THR A N 1
ATOM 1988 C CA . THR A 1 270 ? -19.351 13.729 31.258 1.00 61.59 270 THR A CA 1
ATOM 1989 C C . THR A 1 270 ? -17.984 14.025 31.872 1.00 61.59 270 THR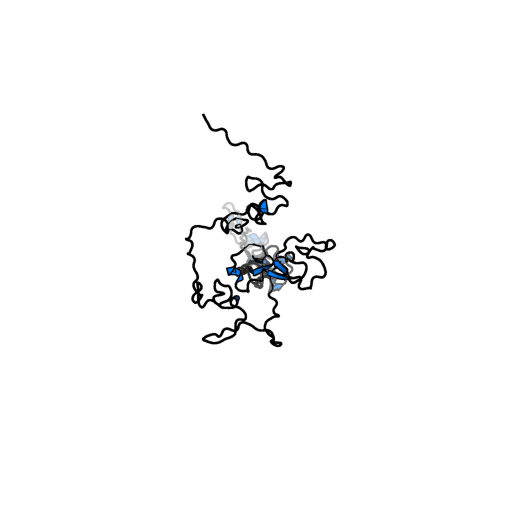 A C 1
ATOM 1991 O O . THR A 1 270 ? -16.994 14.179 31.157 1.00 61.59 270 THR A O 1
ATOM 1994 N N . THR A 1 271 ? -17.908 14.129 33.199 1.00 61.66 271 THR A N 1
ATOM 1995 C CA . THR A 1 271 ? -16.651 14.391 33.900 1.00 61.66 271 THR A CA 1
ATOM 1996 C C . THR A 1 271 ? -15.841 13.107 34.027 1.00 61.66 271 THR A C 1
ATOM 1998 O O . THR A 1 271 ? -16.398 12.013 34.073 1.00 61.66 271 THR A O 1
ATOM 2001 N N . ARG A 1 272 ? -14.512 13.238 34.126 1.00 68.88 272 ARG A N 1
ATOM 2002 C CA . ARG A 1 272 ? -13.565 12.111 34.195 1.00 68.88 272 ARG A CA 1
ATOM 2003 C C . ARG A 1 272 ? -13.946 11.031 35.222 1.00 68.88 272 ARG A C 1
ATOM 2005 O O . ARG A 1 272 ? -13.623 9.870 35.000 1.00 68.88 272 ARG A O 1
ATOM 2012 N N . TYR A 1 273 ? -14.589 11.411 36.328 1.00 73.00 273 TYR A N 1
ATOM 2013 C CA . TYR A 1 273 ? -14.892 10.513 37.447 1.00 73.00 273 TYR A CA 1
ATOM 2014 C C . TYR A 1 273 ? -16.394 10.243 37.651 1.00 73.00 273 TYR A C 1
ATOM 2016 O O . TYR A 1 273 ? -16.755 9.364 38.429 1.00 73.00 273 TYR A O 1
ATOM 2024 N N . GLY A 1 274 ? -17.280 10.921 36.915 1.00 75.94 274 GLY A N 1
ATOM 2025 C CA . GLY A 1 274 ? -18.721 10.666 36.976 1.00 75.94 274 GLY A CA 1
ATOM 2026 C C . GLY A 1 274 ? -19.439 11.336 38.157 1.00 75.94 274 GLY A C 1
ATOM 2027 O O . GLY A 1 274 ? -18.868 12.138 38.904 1.00 75.94 274 GLY A O 1
ATOM 2028 N N . CYS A 1 275 ? -20.719 10.997 38.326 1.00 74.56 275 CYS A N 1
ATOM 2029 C CA . CYS A 1 275 ? -21.569 11.521 39.396 1.00 74.56 275 CYS A CA 1
ATOM 2030 C C . CYS A 1 275 ? -21.407 10.757 40.717 1.00 74.56 275 CYS A C 1
ATOM 2032 O O . CYS A 1 275 ? -21.152 9.549 40.740 1.00 74.56 275 CYS A O 1
ATOM 2034 N N . CYS A 1 276 ? -21.661 11.452 41.821 1.00 71.12 276 CYS A N 1
ATOM 2035 C CA . CYS A 1 276 ? -22.003 10.842 43.097 1.00 71.12 276 CYS A CA 1
ATOM 2036 C C . CYS A 1 276 ? -23.333 10.072 42.989 1.00 71.12 276 CYS A C 1
ATOM 2038 O O . CYS A 1 276 ? -24.041 10.124 41.981 1.00 71.12 276 CYS A O 1
ATOM 2040 N N . ARG A 1 277 ? -23.694 9.322 44.037 1.00 65.75 277 ARG A N 1
ATOM 2041 C CA . ARG A 1 277 ? -24.906 8.482 44.034 1.00 65.75 277 ARG A CA 1
ATOM 2042 C C . ARG A 1 277 ? -26.213 9.279 44.038 1.00 65.75 277 ARG A C 1
ATOM 2044 O O . ARG A 1 277 ? -27.251 8.720 43.710 1.00 65.75 277 ARG A O 1
ATOM 2051 N N . ASP A 1 278 ? -26.139 10.567 44.363 1.00 63.75 278 ASP A N 1
ATOM 2052 C CA . ASP A 1 278 ? -27.232 11.533 44.226 1.00 63.75 278 ASP A CA 1
ATOM 2053 C C . ASP A 1 278 ? -27.541 11.903 42.761 1.00 63.75 278 ASP A C 1
ATOM 2055 O O . ASP A 1 278 ? -28.540 12.563 42.495 1.00 63.75 278 ASP A O 1
ATOM 2059 N N . GLY A 1 279 ? -26.709 11.470 41.807 1.00 62.34 279 GLY A N 1
ATOM 2060 C CA . GLY A 1 279 ? -26.926 11.658 40.373 1.00 62.34 279 GLY A CA 1
ATOM 2061 C C . GLY A 1 279 ? -26.673 13.077 39.862 1.00 62.34 279 GLY A C 1
ATOM 2062 O O . GLY A 1 279 ? -26.833 13.308 38.666 1.00 62.34 279 GLY A O 1
ATOM 2063 N N . VAL A 1 280 ? -26.256 14.009 40.726 1.00 68.62 280 VAL A N 1
ATOM 2064 C CA . VAL A 1 280 ? -26.094 15.433 40.376 1.00 68.62 280 VAL A CA 1
ATOM 2065 C C . VAL A 1 280 ? -24.747 16.022 40.801 1.00 68.62 280 VAL A C 1
ATOM 2067 O O . VAL A 1 280 ? -24.268 16.958 40.162 1.00 68.62 280 VAL A O 1
ATOM 2070 N N . THR A 1 281 ? -24.090 15.469 41.823 1.00 69.19 281 THR A N 1
ATOM 2071 C CA . THR A 1 281 ? -22.814 15.998 42.331 1.00 69.19 281 THR A CA 1
ATOM 2072 C C . THR A 1 281 ? -21.624 15.390 41.579 1.00 69.19 281 THR A C 1
ATOM 2074 O O . THR A 1 281 ? -21.591 14.189 41.322 1.00 69.19 281 THR A O 1
ATOM 2077 N N . ILE A 1 282 ? -20.619 16.196 41.216 1.00 68.19 282 ILE A N 1
ATOM 2078 C CA . ILE A 1 282 ? -19.403 15.739 40.514 1.00 68.19 282 ILE A CA 1
ATOM 2079 C C . ILE A 1 282 ? -18.449 15.060 41.503 1.00 68.19 282 ILE A C 1
ATOM 2081 O O . ILE A 1 282 ? -18.079 15.657 42.514 1.00 68.19 282 ILE A O 1
ATOM 2085 N N . SER A 1 283 ? -17.985 13.850 41.189 1.00 71.31 283 SER A N 1
ATOM 2086 C CA . SER A 1 283 ? -16.937 13.194 41.978 1.00 71.31 283 SER A CA 1
ATOM 2087 C C . SER A 1 283 ? -15.543 13.744 41.651 1.00 71.31 283 SER A C 1
ATOM 2089 O O . SER A 1 283 ? -15.204 14.019 40.498 1.00 71.31 283 SER A O 1
ATOM 2091 N N . ARG A 1 284 ? -14.707 13.922 42.677 1.00 69.88 284 ARG A N 1
ATOM 2092 C CA . ARG A 1 284 ? -13.351 14.483 42.546 1.00 69.88 284 ARG A CA 1
ATOM 2093 C C . ARG A 1 284 ? -12.281 13.440 42.198 1.00 69.88 284 ARG A C 1
ATOM 2095 O O . ARG A 1 284 ? -11.186 13.836 41.808 1.00 69.88 284 ARG A O 1
ATOM 2102 N N . GLY A 1 285 ? -12.591 12.145 42.291 1.00 63.22 285 GLY A N 1
ATOM 2103 C CA . GLY A 1 285 ? -11.641 11.054 42.049 1.00 63.22 285 GLY A CA 1
ATOM 2104 C C . GLY A 1 285 ? -12.312 9.721 41.709 1.00 63.22 285 GLY A C 1
ATOM 2105 O O . GLY A 1 285 ? -13.517 9.546 41.898 1.00 63.22 285 GLY A O 1
ATOM 2106 N N . SER A 1 286 ? -11.516 8.760 41.230 1.00 52.94 286 SER A N 1
ATOM 2107 C CA . SER A 1 286 ? -11.923 7.476 40.624 1.00 52.94 286 SER A CA 1
ATOM 2108 C C . SER A 1 286 ? -12.618 6.462 41.553 1.00 52.94 286 SER A C 1
ATOM 2110 O O . SER A 1 286 ? -12.819 5.324 41.154 1.00 52.94 286 SER A O 1
ATOM 2112 N N . ASN A 1 287 ? -13.044 6.880 42.749 1.00 51.62 287 ASN A N 1
ATOM 2113 C CA . ASN A 1 287 ? -13.811 6.097 43.728 1.00 51.62 287 ASN A CA 1
ATOM 2114 C C . ASN A 1 287 ? -14.922 6.928 44.404 1.00 51.62 287 ASN A C 1
ATOM 2116 O O . ASN A 1 287 ? -15.224 6.726 45.576 1.00 51.62 287 ASN A O 1
ATOM 2120 N N . ARG A 1 288 ? -15.517 7.900 43.695 1.00 60.22 288 ARG A N 1
ATOM 2121 C CA . ARG A 1 288 ? -16.500 8.845 44.273 1.00 60.22 288 ARG A CA 1
ATOM 2122 C C . ARG A 1 288 ? -15.928 9.686 45.426 1.00 60.22 288 ARG A C 1
ATOM 2124 O O . ARG A 1 288 ? -16.650 10.099 46.330 1.00 60.22 288 ARG A O 1
ATOM 2131 N N . GLU A 1 289 ? -14.625 9.963 45.390 1.00 50.94 289 GLU A N 1
ATOM 2132 C CA . GLU A 1 289 ? -13.979 10.856 46.356 1.00 50.94 289 GLU A CA 1
ATOM 2133 C C . GLU A 1 289 ? -14.606 12.254 46.305 1.00 50.94 289 GLU A C 1
ATOM 2135 O O . GLU A 1 289 ? -14.903 12.780 45.231 1.00 50.94 289 GLU A O 1
ATOM 2140 N N . GLY A 1 290 ? -14.821 12.858 47.476 1.00 59.97 290 GLY A N 1
ATOM 2141 C CA . GLY A 1 290 ? -15.510 14.145 47.607 1.00 59.97 290 GLY A CA 1
ATOM 2142 C C . GLY A 1 290 ? -17.041 14.067 47.575 1.00 59.97 290 GLY A C 1
ATOM 2143 O O . GLY A 1 290 ? -17.684 15.100 47.737 1.00 59.97 290 GLY A O 1
ATOM 2144 N N . CYS A 1 291 ? -17.633 12.880 47.411 1.00 66.50 291 CYS A N 1
ATOM 2145 C CA . CYS A 1 291 ? -19.069 12.671 47.581 1.00 66.50 291 CYS A CA 1
ATOM 2146 C C . CYS A 1 291 ? -19.427 12.523 49.071 1.00 66.50 291 CYS A C 1
ATOM 2148 O O . CYS A 1 291 ? -18.757 11.793 49.803 1.00 66.50 291 CYS A O 1
ATOM 2150 N N . GLN A 1 292 ? -20.530 13.150 49.500 1.00 60.22 292 GLN A N 1
ATOM 2151 C CA . GLN A 1 292 ? -21.047 13.147 50.884 1.00 60.22 292 GLN A CA 1
ATOM 2152 C C . GLN A 1 292 ? -21.233 11.729 51.477 1.00 60.22 292 GLN A C 1
ATOM 2154 O O . GLN A 1 292 ? -21.260 11.550 52.691 1.00 60.22 292 GLN A O 1
ATOM 2159 N N . GLU A 1 293 ? -21.334 10.705 50.624 1.00 58.84 293 GLU A N 1
ATOM 2160 C CA . GLU A 1 293 ? -21.527 9.296 50.997 1.00 58.84 293 GLU A CA 1
ATOM 2161 C C . GLU A 1 293 ? -20.271 8.634 51.612 1.00 58.84 293 GLU A C 1
ATOM 2163 O O . GLU A 1 293 ? -20.385 7.614 52.289 1.00 58.84 293 GLU A O 1
ATOM 2168 N N . TYR A 1 294 ? -19.094 9.259 51.476 1.00 52.72 294 TYR A N 1
ATOM 2169 C CA . TYR A 1 294 ? -17.882 8.955 52.258 1.00 52.72 294 TYR A CA 1
ATOM 2170 C C . TYR A 1 294 ? -17.540 10.079 53.247 1.00 52.72 294 TYR A C 1
ATOM 2172 O O . TYR A 1 294 ? -16.385 10.277 53.624 1.00 52.72 294 TYR A O 1
ATOM 2180 N N . GLY A 1 295 ? -18.553 10.843 53.657 1.00 56.69 295 GLY A N 1
ATOM 2181 C CA . GLY A 1 295 ? -18.430 11.858 54.689 1.00 56.69 295 GLY A CA 1
ATOM 2182 C C . GLY A 1 295 ? -18.244 11.252 56.079 1.00 56.69 295 GLY A C 1
ATOM 2183 O O . GLY A 1 295 ? -18.487 10.069 56.327 1.00 56.69 295 GLY A O 1
ATOM 2184 N N . CYS A 1 296 ? -17.856 12.115 57.010 1.00 57.00 296 CYS A N 1
ATOM 2185 C CA . CYS A 1 296 ? -17.613 11.849 58.425 1.00 57.00 296 CYS A CA 1
ATOM 2186 C C . CYS A 1 296 ? -18.674 11.020 59.182 1.00 57.00 296 CYS A C 1
ATOM 2188 O O . CYS A 1 296 ? -18.402 10.561 60.284 1.00 57.00 296 CYS A O 1
ATOM 2190 N N . ILE A 1 297 ? -19.865 10.787 58.621 1.00 60.28 297 ILE A N 1
ATOM 2191 C CA . ILE A 1 297 ? -20.936 9.982 59.226 1.00 60.28 297 ILE A CA 1
ATOM 2192 C C . ILE A 1 297 ? -20.572 8.499 59.398 1.00 60.28 297 ILE A C 1
ATOM 2194 O O . ILE A 1 297 ? -21.134 7.843 60.269 1.00 60.28 297 ILE A O 1
ATOM 2198 N N . ASN A 1 298 ? -19.630 7.984 58.599 1.00 58.41 298 ASN A N 1
ATOM 2199 C CA . ASN A 1 298 ? -19.184 6.586 58.653 1.00 58.41 298 ASN A CA 1
ATOM 2200 C C . ASN A 1 298 ? -17.873 6.398 59.436 1.00 58.41 298 ASN A C 1
ATOM 2202 O O . ASN A 1 298 ? -17.359 5.282 59.525 1.00 58.41 298 ASN A O 1
ATOM 2206 N N . THR A 1 299 ? -17.296 7.470 59.988 1.00 61.03 299 THR A N 1
ATOM 2207 C CA . THR A 1 299 ? -16.101 7.356 60.830 1.00 61.03 299 THR A CA 1
ATOM 2208 C C . THR A 1 299 ? -16.496 6.948 62.243 1.00 61.03 299 THR A C 1
ATOM 2210 O O . THR A 1 299 ? -17.616 7.187 62.694 1.00 61.03 299 THR A O 1
ATOM 2213 N N . ARG A 1 300 ? -15.554 6.341 62.973 1.00 66.25 300 ARG A N 1
ATOM 2214 C CA . ARG A 1 300 ? -15.777 5.817 64.331 1.00 66.25 300 ARG A CA 1
ATOM 2215 C C . ARG A 1 300 ? -16.405 6.841 65.292 1.00 66.25 300 ARG A C 1
ATOM 2217 O O . ARG A 1 300 ? -17.082 6.434 66.230 1.00 66.25 300 ARG A O 1
ATOM 2224 N N . TYR A 1 301 ? -16.184 8.138 65.066 1.00 70.19 301 TYR A N 1
ATOM 2225 C CA . TYR A 1 301 ? -16.615 9.219 65.957 1.00 70.19 301 TYR A CA 1
ATOM 2226 C C . TYR A 1 301 ? -17.568 10.234 65.302 1.00 70.19 301 TYR A C 1
ATOM 2228 O O . TYR A 1 301 ? -17.937 11.224 65.935 1.00 70.19 301 TYR A O 1
ATOM 2236 N N . GLY A 1 302 ? -18.016 9.981 64.068 1.00 69.81 302 GLY A N 1
ATOM 2237 C CA . GLY A 1 302 ? -19.000 10.813 63.379 1.00 69.81 302 GLY A CA 1
ATOM 2238 C C . GLY A 1 302 ? -18.476 12.179 62.907 1.00 69.81 302 GLY A C 1
ATOM 2239 O O . GLY A 1 302 ? -17.273 12.436 62.814 1.00 69.81 302 GLY A O 1
ATOM 2240 N N . CYS A 1 303 ? -19.414 13.075 62.593 1.00 73.75 303 CYS A N 1
ATOM 2241 C CA . CYS A 1 303 ? -19.126 14.406 62.059 1.00 73.75 303 CYS A CA 1
ATOM 2242 C C . CYS A 1 303 ? -18.872 15.483 63.120 1.00 73.75 303 CYS A C 1
ATOM 2244 O O . CYS A 1 303 ? -19.601 15.616 64.118 1.00 73.75 303 CYS A O 1
ATOM 2246 N N . CYS A 1 304 ? -17.904 16.346 62.811 1.00 72.62 304 CYS A N 1
ATOM 2247 C CA . CYS A 1 304 ? -17.761 17.671 63.397 1.00 72.62 304 CYS A CA 1
ATOM 2248 C C . CYS A 1 304 ? -19.041 18.508 63.181 1.00 72.62 304 CYS A C 1
ATOM 2250 O O . CYS A 1 304 ? -19.946 18.135 62.431 1.00 72.62 304 CYS A O 1
ATOM 2252 N N . ARG A 1 305 ? -19.183 19.637 63.893 1.00 69.81 305 ARG A N 1
ATOM 2253 C CA . ARG A 1 305 ? -20.390 20.492 63.789 1.00 69.81 305 ARG A CA 1
ATOM 2254 C C . ARG A 1 305 ? -20.605 21.097 62.397 1.00 69.81 305 ARG A C 1
ATOM 2256 O O . ARG A 1 305 ? -21.726 21.482 62.096 1.00 69.81 305 ARG A O 1
ATOM 2263 N N . ASP A 1 306 ? -19.561 21.152 61.580 1.00 65.56 306 ASP A N 1
ATOM 2264 C CA . ASP A 1 306 ? -19.611 21.602 60.189 1.00 65.56 306 ASP A CA 1
ATOM 2265 C C . ASP A 1 306 ? -20.303 20.602 59.241 1.00 65.56 306 ASP A C 1
ATOM 2267 O O . ASP A 1 306 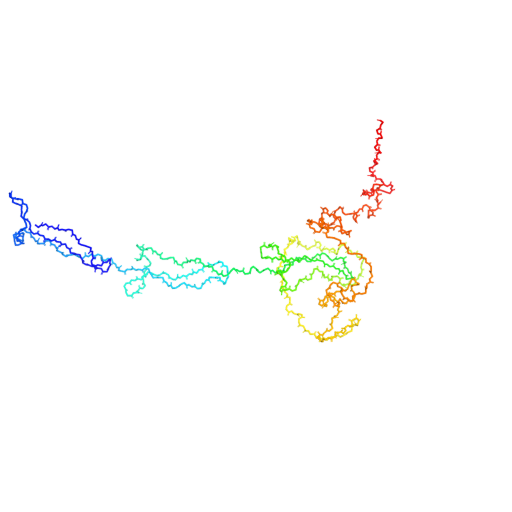? -20.607 20.953 58.106 1.00 65.56 306 ASP A O 1
ATOM 2271 N N . GLY A 1 307 ? -20.575 19.370 59.690 1.00 61.44 307 GLY A N 1
ATOM 2272 C CA . GLY A 1 307 ? -21.256 18.339 58.903 1.00 61.44 307 GLY A CA 1
ATOM 2273 C C . GLY A 1 307 ? -20.417 17.740 57.771 1.00 61.44 307 GLY A C 1
ATOM 2274 O O . GLY A 1 307 ? -20.961 16.981 56.967 1.00 61.44 307 GLY A O 1
ATOM 2275 N N . VAL A 1 308 ? -19.120 18.062 57.705 1.00 64.44 308 VAL A N 1
ATOM 2276 C CA . VAL A 1 308 ? -18.219 17.641 56.617 1.00 64.44 308 VAL A CA 1
ATOM 2277 C C . VAL A 1 308 ? -16.932 17.011 57.160 1.00 64.44 308 VAL A C 1
ATOM 2279 O O . VAL A 1 308 ? -16.480 16.001 56.618 1.00 64.44 308 VAL A O 1
ATOM 2282 N N . SER A 1 309 ? -16.366 17.539 58.250 1.00 69.69 309 SER A N 1
ATOM 2283 C CA . SER A 1 309 ? -15.099 17.052 58.813 1.00 69.69 309 SER A CA 1
ATOM 2284 C C . SER A 1 309 ? -15.305 15.872 59.770 1.00 69.69 309 SER A C 1
ATOM 2286 O O . SER A 1 309 ? -16.277 15.821 60.527 1.00 69.69 309 SER A O 1
ATOM 2288 N N . ALA A 1 310 ? -14.391 14.898 59.751 1.00 69.00 310 ALA A N 1
ATOM 2289 C CA . ALA A 1 310 ? -14.447 13.723 60.623 1.00 69.00 310 ALA A CA 1
ATOM 2290 C C . ALA A 1 310 ? -13.854 14.010 62.004 1.00 69.00 310 ALA A C 1
ATOM 2292 O O . ALA A 1 310 ? -12.713 14.448 62.104 1.00 69.00 310 ALA A O 1
ATOM 2293 N N . ALA A 1 311 ? -14.606 13.702 63.061 1.00 72.69 311 A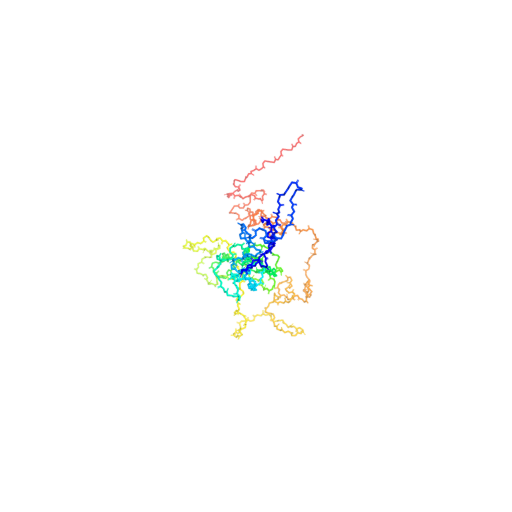LA A N 1
ATOM 2294 C CA . ALA A 1 311 ? -14.097 13.765 64.425 1.00 72.69 311 ALA A CA 1
ATOM 2295 C C . ALA A 1 311 ? -13.062 12.653 64.667 1.00 72.69 311 ALA A C 1
ATOM 2297 O O . ALA A 1 311 ? -13.268 11.508 64.250 1.00 72.69 311 ALA A O 1
ATOM 2298 N N . GLN A 1 312 ? -11.972 12.965 65.375 1.00 74.38 312 GLN A N 1
ATOM 2299 C CA . GLN A 1 312 ? -10.938 11.980 65.725 1.00 74.38 312 GLN A CA 1
ATOM 2300 C C . GLN A 1 312 ? -11.138 11.335 67.108 1.00 74.38 312 GLN A C 1
ATOM 2302 O O . GLN A 1 312 ? -10.459 10.355 67.413 1.00 74.38 312 GLN A O 1
ATOM 2307 N N . GLY A 1 313 ? -12.098 11.811 67.914 1.00 71.69 313 GLY A N 1
ATOM 2308 C CA . GLY A 1 313 ? -12.355 11.288 69.261 1.00 71.69 313 GLY A CA 1
ATOM 2309 C C . GLY A 1 313 ? -13.808 11.395 69.739 1.00 71.69 313 GLY A C 1
ATOM 2310 O O . GLY A 1 313 ? -14.625 12.134 69.177 1.00 71.69 313 GLY A O 1
ATOM 2311 N N . LEU A 1 314 ? -14.116 10.655 70.814 1.00 59.97 314 LEU A N 1
ATOM 2312 C CA . LEU A 1 314 ? -15.405 10.582 71.526 1.00 59.97 314 LEU A CA 1
ATOM 2313 C C . LEU A 1 314 ? -15.709 11.888 72.282 1.00 59.97 314 LEU A C 1
ATOM 2315 O O . LEU A 1 314 ? -15.831 11.861 73.492 1.00 59.97 314 LEU A O 1
ATOM 2319 N N . ASN A 1 315 ? -15.764 13.019 71.575 1.00 61.97 315 ASN A N 1
ATOM 2320 C CA . ASN A 1 315 ? -16.294 14.332 71.993 1.00 61.97 315 ASN A CA 1
ATOM 2321 C C . ASN A 1 315 ? -16.158 15.387 70.872 1.00 61.97 315 ASN A C 1
ATOM 2323 O O . ASN A 1 315 ? -16.228 16.583 71.142 1.00 61.97 315 ASN A O 1
ATOM 2327 N N . LYS A 1 316 ? -15.990 14.969 69.604 1.00 64.19 316 LYS A N 1
ATOM 2328 C CA . LYS A 1 316 ? -15.649 15.864 68.477 1.00 64.19 316 LYS A CA 1
ATOM 2329 C C . LYS A 1 316 ? -14.274 16.523 68.636 1.00 64.19 316 LYS A C 1
ATOM 2331 O O . LYS A 1 316 ? -14.085 17.691 68.315 1.00 64.19 316 LYS A O 1
ATOM 2336 N N . GLU A 1 317 ? -13.322 15.750 69.147 1.00 60.44 317 GLU A N 1
ATOM 2337 C CA . GLU A 1 317 ? -11.937 16.182 69.334 1.00 60.44 317 GLU A CA 1
ATOM 2338 C C . GLU A 1 317 ? -11.252 16.407 67.976 1.00 60.44 317 GLU A C 1
ATOM 2340 O O . GLU A 1 317 ? -11.520 15.674 67.017 1.00 60.44 317 GLU A O 1
ATOM 2345 N N . ASP A 1 318 ? -10.406 17.442 67.915 1.00 64.06 318 ASP A N 1
ATOM 2346 C CA . ASP A 1 318 ? -9.709 17.941 66.713 1.00 64.06 318 ASP A CA 1
ATOM 2347 C C . ASP A 1 318 ? -10.626 18.498 65.600 1.00 64.06 318 ASP A C 1
ATOM 2349 O O . ASP A 1 318 ? -10.211 18.739 64.467 1.00 64.06 318 ASP A O 1
ATOM 2353 N N . CYS A 1 319 ? -11.895 18.767 65.924 1.00 68.44 319 CYS A N 1
ATOM 2354 C CA . CYS A 1 319 ? -12.759 19.588 65.086 1.00 68.44 319 CYS A CA 1
ATOM 2355 C C . CYS A 1 319 ? -12.375 21.063 65.263 1.00 68.44 319 CYS A C 1
ATOM 2357 O O . CYS A 1 319 ? -12.521 21.607 66.356 1.00 68.44 319 CYS A O 1
ATOM 2359 N N . LEU A 1 320 ? -11.912 21.718 64.193 1.00 64.94 320 LEU A N 1
ATOM 2360 C CA . LEU A 1 320 ? -11.599 23.149 64.205 1.00 64.94 320 LEU A CA 1
ATOM 2361 C C . LEU A 1 320 ? -12.837 23.946 64.654 1.00 64.94 320 LEU A C 1
ATOM 2363 O O . LEU A 1 320 ? -13.834 24.020 63.933 1.00 64.94 320 LEU A O 1
ATOM 2367 N N . GLU A 1 321 ? -12.793 24.546 65.845 1.00 56.38 321 GLU A N 1
ATOM 2368 C CA . GLU A 1 321 ? -13.797 25.529 66.249 1.00 56.38 321 GLU A CA 1
ATOM 2369 C C . GLU A 1 321 ? -13.659 26.755 65.341 1.00 56.38 321 GLU A C 1
ATOM 2371 O O . GLU A 1 321 ? -12.749 27.573 65.482 1.00 56.38 321 GLU A O 1
ATOM 2376 N N . HIS A 1 322 ? -14.562 26.894 64.372 1.00 45.88 322 HIS A N 1
ATOM 2377 C CA . HIS A 1 322 ? -14.719 28.159 63.671 1.00 45.88 322 HIS A CA 1
ATOM 2378 C C . HIS A 1 322 ? -15.351 29.184 64.618 1.00 45.88 322 HIS A C 1
ATOM 2380 O O . HIS A 1 322 ? -16.549 29.151 64.900 1.00 45.88 322 HIS A O 1
ATOM 2386 N N . VAL A 1 323 ? -14.510 30.102 65.097 1.00 46.41 323 VAL A N 1
ATOM 2387 C CA . VAL A 1 323 ? -14.905 31.385 65.688 1.00 46.41 323 VAL A CA 1
ATOM 2388 C C . VAL A 1 323 ? -15.840 32.099 64.697 1.00 46.41 323 VAL A C 1
ATOM 2390 O O . VAL A 1 323 ? -15.486 32.214 63.521 1.00 46.41 323 VAL A O 1
ATOM 2393 N N . PRO A 1 324 ? -17.034 32.563 65.111 1.00 41.88 324 PRO A N 1
ATOM 2394 C CA . PRO A 1 324 ? -17.945 33.253 64.205 1.00 41.88 324 PRO A CA 1
ATOM 2395 C C . PRO A 1 324 ? -17.330 34.577 63.718 1.00 41.88 324 PRO A C 1
ATOM 2397 O O . PRO A 1 324 ? -16.577 35.214 64.461 1.00 41.88 324 PRO A O 1
ATOM 2400 N N . PRO A 1 325 ? -17.640 35.023 62.486 1.00 38.28 325 PRO A N 1
ATOM 2401 C CA . PRO A 1 325 ? -17.122 36.281 61.969 1.00 38.28 325 PRO A CA 1
ATOM 2402 C C . PRO A 1 325 ? -17.644 37.449 62.812 1.00 38.28 325 PRO A C 1
ATOM 2404 O O . PRO A 1 325 ? -18.834 37.522 63.126 1.00 38.28 325 PRO A O 1
ATOM 2407 N N . ALA A 1 326 ? -16.744 38.366 63.169 1.00 41.59 326 ALA A N 1
ATOM 2408 C CA . ALA A 1 326 ? -17.100 39.637 63.781 1.00 41.59 326 ALA A CA 1
ATOM 2409 C C . ALA A 1 326 ? -18.128 40.365 62.899 1.00 41.59 326 ALA A C 1
ATOM 2411 O O . ALA A 1 326 ? -17.922 40.516 61.692 1.00 41.59 326 ALA A O 1
ATOM 2412 N N . GLN A 1 327 ? -19.238 40.806 63.498 1.00 42.47 327 GLN A N 1
ATOM 2413 C CA . GLN A 1 327 ? -20.158 41.716 62.824 1.00 42.47 327 GLN A CA 1
ATOM 2414 C C . GLN A 1 327 ? -19.441 43.050 62.561 1.00 42.47 327 GLN A C 1
ATOM 2416 O O . GLN A 1 327 ? -18.790 43.561 63.476 1.00 42.47 327 GLN A O 1
ATOM 2421 N N . PRO A 1 328 ? -19.549 43.630 61.355 1.00 49.38 328 PRO A N 1
ATOM 2422 C CA . PRO A 1 328 ? -19.051 44.975 61.114 1.00 49.38 328 PRO A CA 1
ATOM 2423 C C . PRO A 1 328 ? -19.943 45.990 61.845 1.00 49.38 328 PRO A C 1
ATOM 2425 O O . PRO A 1 328 ? -21.159 46.001 61.651 1.00 49.38 328 PRO A O 1
ATOM 2428 N N . THR A 1 329 ? -19.323 46.807 62.698 1.00 51.06 329 THR A N 1
ATOM 2429 C CA . THR A 1 329 ? -19.854 48.093 63.186 1.00 51.06 329 THR A CA 1
ATOM 2430 C C . THR A 1 329 ? -19.797 49.152 62.101 1.00 51.06 329 THR A C 1
ATOM 2432 O O . THR A 1 329 ? -18.751 49.181 61.408 1.00 51.06 329 THR A O 1
#

pLDDT: mean 72.63, std 19.12, range [25.25, 97.19]